Protein AF-A0A0C9X1C2-F1 (afdb_monomer_lite)

Organism: NCBI:txid1095629

Foldseek 3Di:
DDDLVNLLCCLCPVVVAAQDWDPPADPPAHGSSVLSVVLLVLLVVFFPDSVQLNVQLSVLVVLLVVLVVVVVVVDDPPDPPPDHSLLSSLLLSLLSSCLGGPCNVQSVDLVNCCVRSVDDSVSNVVSNVVSCVSSVNPSNDVLVVCVVVVDPVSVVVVVVVVVVVVVVVPVPDDDDDDDDDDDDDDDDDDDDDDDDDDDDDDDDDD

Secondary structure (DSSP, 8-state):
---HHHHHHHHHHTS---SSPPTTS-TTPPPHHHHHHHHHHHHGGGBS-HHHHHHHHHHHHHHHHHHHHHHHTTS--TT-----HHHHHHHHHHHHHHHTBS-HHHHT-HHHHHHHH---HHHHHHHHHHHHHHTTT---HHHHHHHHTT-HHHHHHHHHHHHHHHHTTSSS----------------------------------

Sequence (206 aa):
MYHLPDVTHYLINQLNHSELPDSHAPPTQERLSSYTPEIVNRTTAHLFDVAGVVAAAHILLLRHQDALSRVSQAAAPSSSLGWNGHGLFLSAFIFAAVEQTHNPHVLNNLEFWCSFSEFTAEEVVEMKNQLYAELHGKVWMFAEIMESENKPPARKMLAVWRQNSEAEEDEGVEEAGEMSRGRDTLRPSRPKVAHFFSGLFRLRVR

Structure (mmCIF, N/CA/C/O backbone):
data_AF-A0A0C9X1C2-F1
#
_entry.id   AF-A0A0C9X1C2-F1
#
loop_
_atom_site.group_PDB
_atom_site.id
_atom_site.type_symbol
_atom_site.label_atom_id
_atom_site.label_alt_id
_atom_site.label_comp_id
_atom_site.label_asym_id
_atom_site.label_entity_id
_atom_site.label_seq_id
_atom_site.pdbx_PDB_ins_code
_atom_site.Cartn_x
_atom_site.Cartn_y
_atom_site.Cartn_z
_atom_site.occupancy
_atom_site.B_iso_or_equiv
_atom_site.auth_seq_id
_atom_site.auth_comp_id
_atom_site.auth_asym_id
_atom_site.auth_atom_id
_atom_site.pdbx_PDB_model_num
ATOM 1 N N . MET A 1 1 ? 15.409 -5.159 -7.947 1.00 45.56 1 MET A N 1
ATOM 2 C CA . MET A 1 1 ? 14.449 -6.155 -7.436 1.00 45.56 1 MET A CA 1
ATOM 3 C C . MET A 1 1 ? 14.184 -5.731 -6.006 1.00 45.56 1 MET A C 1
ATOM 5 O O . MET A 1 1 ? 15.136 -5.711 -5.245 1.00 45.56 1 MET A O 1
ATOM 9 N N . TYR A 1 2 ? 12.996 -5.204 -5.711 1.00 53.00 2 TYR A N 1
ATOM 10 C CA . TYR A 1 2 ? 12.674 -4.669 -4.384 1.00 53.00 2 TYR A CA 1
ATOM 11 C C . TYR A 1 2 ? 12.081 -5.797 -3.543 1.00 53.00 2 TYR A C 1
ATOM 13 O O . TYR A 1 2 ? 11.135 -6.449 -3.988 1.00 53.00 2 TYR A O 1
ATOM 21 N N . HIS A 1 3 ? 12.662 -6.068 -2.377 1.00 72.69 3 HIS A N 1
ATOM 22 C CA . HIS A 1 3 ? 12.213 -7.129 -1.480 1.00 72.69 3 HIS A CA 1
ATOM 23 C C . HIS A 1 3 ? 11.430 -6.546 -0.295 1.00 72.69 3 HIS A C 1
ATOM 25 O O . HIS A 1 3 ? 11.662 -5.413 0.113 1.00 72.69 3 HIS A O 1
ATOM 31 N N . LEU A 1 4 ? 10.512 -7.322 0.295 1.00 74.00 4 LEU A N 1
ATOM 32 C CA . LEU A 1 4 ? 9.753 -6.907 1.489 1.00 74.00 4 LEU A CA 1
ATOM 33 C C . LEU A 1 4 ? 10.634 -6.386 2.643 1.00 74.00 4 LEU A C 1
ATOM 35 O O . LEU A 1 4 ? 10.278 -5.360 3.222 1.00 74.00 4 LEU A O 1
ATOM 39 N N . PRO A 1 5 ? 11.796 -7.003 2.951 1.00 78.88 5 PRO A N 1
ATOM 40 C CA . PRO A 1 5 ? 12.727 -6.453 3.931 1.00 78.88 5 PRO A CA 1
ATOM 41 C C . PRO A 1 5 ? 13.218 -5.045 3.585 1.00 78.88 5 PRO A C 1
ATOM 43 O O . PRO A 1 5 ? 13.427 -4.255 4.499 1.00 78.88 5 PRO A O 1
ATOM 46 N N . ASP A 1 6 ? 13.355 -4.707 2.298 1.00 80.06 6 ASP A N 1
ATOM 47 C CA . ASP A 1 6 ? 13.781 -3.373 1.863 1.00 80.06 6 ASP A CA 1
ATOM 48 C C . ASP A 1 6 ? 12.702 -2.333 2.170 1.00 80.06 6 ASP A C 1
ATOM 50 O O . ASP A 1 6 ? 13.030 -1.234 2.605 1.00 80.06 6 ASP A O 1
ATOM 54 N N . VAL A 1 7 ? 11.421 -2.687 2.007 1.00 84.56 7 VAL A N 1
ATOM 55 C CA . VAL A 1 7 ? 10.285 -1.798 2.302 1.00 84.56 7 VAL A CA 1
ATOM 56 C C . VAL A 1 7 ? 10.183 -1.519 3.796 1.00 84.56 7 VAL A C 1
ATOM 58 O O . VAL A 1 7 ? 10.140 -0.359 4.202 1.00 84.56 7 VAL A O 1
ATOM 61 N N . THR A 1 8 ? 10.202 -2.563 4.627 1.00 85.25 8 THR A N 1
ATOM 62 C CA . THR A 1 8 ? 10.161 -2.396 6.085 1.00 85.25 8 THR A CA 1
ATOM 63 C C . THR A 1 8 ? 11.391 -1.630 6.579 1.00 85.25 8 THR A C 1
ATOM 65 O O . THR A 1 8 ? 11.264 -0.680 7.347 1.00 85.25 8 THR A O 1
ATOM 68 N N . HIS A 1 9 ? 12.587 -1.980 6.096 1.00 85.88 9 HIS A N 1
ATOM 69 C CA . HIS A 1 9 ? 13.814 -1.266 6.446 1.00 85.88 9 HIS A CA 1
ATOM 70 C C . HIS A 1 9 ? 13.762 0.203 6.012 1.00 85.88 9 HIS A C 1
ATOM 72 O O . HIS A 1 9 ? 14.232 1.074 6.739 1.00 85.88 9 HIS A O 1
ATOM 78 N N . TYR A 1 10 ? 13.204 0.496 4.838 1.00 84.38 10 TYR A N 1
ATOM 79 C CA . TYR A 1 10 ? 13.034 1.858 4.349 1.00 84.38 10 TYR A CA 1
ATOM 80 C C . TYR A 1 10 ? 12.085 2.668 5.244 1.00 84.38 10 TYR A C 1
ATOM 82 O O . TYR A 1 10 ? 12.443 3.767 5.667 1.00 84.38 10 TYR A O 1
ATOM 90 N N . LEU A 1 11 ? 10.930 2.111 5.618 1.00 83.12 11 LEU A N 1
ATOM 91 C CA . LEU A 1 11 ? 9.981 2.771 6.521 1.00 83.12 11 LEU A CA 1
ATOM 92 C C . LEU A 1 11 ? 10.619 3.108 7.877 1.00 83.12 11 LEU A C 1
ATOM 94 O O . LEU A 1 11 ? 10.518 4.246 8.332 1.00 83.12 11 LEU A O 1
ATOM 98 N N . ILE A 1 12 ? 11.328 2.154 8.488 1.00 83.44 12 ILE A N 1
ATOM 99 C CA . ILE A 1 12 ? 11.958 2.354 9.803 1.00 83.44 12 ILE A CA 1
ATOM 100 C C . ILE A 1 12 ? 13.139 3.321 9.705 1.00 83.44 12 ILE A C 1
ATOM 102 O O . ILE A 1 12 ? 13.228 4.282 10.459 1.00 83.44 12 ILE A O 1
ATOM 106 N N . ASN A 1 13 ? 14.074 3.070 8.787 1.00 82.25 13 ASN A N 1
ATOM 107 C CA . ASN A 1 13 ? 15.385 3.718 8.832 1.00 82.25 13 ASN A CA 1
ATOM 108 C C . ASN A 1 13 ? 15.484 4.978 7.970 1.00 82.25 13 ASN A C 1
ATOM 110 O O . ASN A 1 13 ? 16.323 5.828 8.255 1.00 82.25 13 ASN A O 1
ATOM 114 N N . GLN A 1 14 ? 14.686 5.097 6.904 1.00 82.50 14 GLN A N 1
ATOM 115 C CA . GLN A 1 14 ? 14.735 6.253 5.995 1.00 82.50 14 GLN A CA 1
ATOM 116 C C . GLN A 1 14 ? 13.600 7.237 6.255 1.00 82.50 14 GLN A C 1
ATOM 118 O O . GLN A 1 14 ? 13.827 8.446 6.239 1.00 82.50 14 GLN A O 1
ATOM 123 N N . LEU A 1 15 ? 12.396 6.729 6.519 1.00 80.81 15 LEU A N 1
ATOM 124 C CA . LEU A 1 15 ? 11.240 7.558 6.864 1.00 80.81 15 LEU A CA 1
ATOM 125 C C . LEU A 1 15 ? 11.063 7.754 8.374 1.00 80.81 15 LEU A C 1
ATOM 127 O O . LEU A 1 15 ? 10.213 8.536 8.787 1.00 80.81 15 LEU A O 1
ATOM 131 N N . ASN A 1 16 ? 11.911 7.117 9.189 1.00 80.81 16 ASN A N 1
ATOM 132 C CA . ASN A 1 16 ? 11.923 7.250 10.645 1.00 80.81 16 ASN A CA 1
ATOM 133 C C . ASN A 1 16 ? 10.572 6.894 11.297 1.00 80.81 16 ASN A C 1
ATOM 135 O O . ASN A 1 16 ? 10.187 7.495 12.301 1.00 80.81 16 ASN A O 1
ATOM 139 N N . HIS A 1 17 ? 9.849 5.925 10.725 1.00 83.38 17 HIS A N 1
ATOM 140 C CA . HIS A 1 17 ? 8.658 5.360 11.354 1.00 83.38 17 HIS A CA 1
ATOM 141 C C . HIS A 1 17 ? 9.030 4.381 12.469 1.00 83.38 17 HIS A C 1
ATOM 143 O O . HIS A 1 17 ? 10.086 3.744 12.455 1.00 83.38 17 HIS A O 1
ATOM 149 N N . SER A 1 18 ? 8.125 4.233 13.434 1.00 76.06 18 SER A N 1
ATOM 150 C CA . SER A 1 18 ? 8.280 3.265 14.514 1.00 76.06 18 SER A CA 1
ATOM 151 C C . SER A 1 18 ? 8.108 1.827 14.005 1.00 76.06 18 SER A C 1
ATOM 153 O O . SER A 1 18 ? 7.204 1.521 13.231 1.00 76.06 18 SER A O 1
ATOM 155 N N . GLU A 1 19 ? 8.971 0.924 14.480 1.00 80.56 19 GLU A N 1
ATOM 156 C CA . GLU A 1 19 ? 8.808 -0.530 14.303 1.00 80.56 19 GLU A CA 1
ATOM 157 C C . GLU A 1 19 ? 7.602 -1.066 15.093 1.00 80.56 19 GLU A C 1
ATOM 159 O O . GLU A 1 19 ? 7.007 -2.087 14.743 1.00 80.56 19 GLU A O 1
ATOM 164 N N . LEU A 1 20 ? 7.253 -0.385 16.185 1.00 74.88 20 LEU A N 1
ATOM 165 C CA . LEU A 1 20 ? 6.071 -0.665 16.990 1.00 74.88 20 LEU A CA 1
ATOM 166 C C . LEU A 1 20 ? 4.902 0.212 16.522 1.00 74.88 20 LEU A C 1
ATOM 168 O O . LEU A 1 20 ? 5.148 1.318 16.039 1.00 74.88 20 LEU A O 1
ATOM 172 N N . PRO A 1 21 ? 3.650 -0.224 16.710 1.00 66.88 21 PRO A N 1
ATOM 173 C CA . PRO A 1 21 ? 2.495 0.626 16.447 1.00 66.88 21 PRO A CA 1
ATOM 174 C C . PRO A 1 21 ? 2.572 1.925 17.255 1.00 66.88 21 PRO A C 1
ATOM 176 O O . PRO A 1 21 ? 2.981 1.914 18.421 1.00 66.88 21 PRO A O 1
ATOM 179 N N . ASP A 1 22 ? 2.187 3.040 16.637 1.00 65.19 22 ASP A N 1
ATOM 180 C CA . ASP A 1 22 ? 2.114 4.331 17.323 1.00 65.19 22 ASP A CA 1
ATOM 181 C C . ASP A 1 22 ? 1.011 4.344 18.390 1.00 65.19 22 ASP A C 1
ATOM 183 O O . ASP A 1 22 ? 0.100 3.524 18.393 1.00 65.19 22 ASP A O 1
ATOM 187 N N . SER A 1 23 ? 1.026 5.340 19.278 1.00 53.59 23 SER A N 1
ATOM 188 C CA . SER A 1 23 ? -0.023 5.534 20.295 1.00 53.59 23 SER A CA 1
ATOM 189 C C . SER A 1 23 ? -1.433 5.760 19.727 1.00 53.59 23 SER A C 1
ATOM 191 O O . SER A 1 23 ? -2.402 5.719 20.481 1.00 53.59 23 SER A O 1
ATOM 193 N N . HIS A 1 24 ? -1.538 6.026 18.422 1.00 51.62 24 HIS A N 1
ATOM 194 C CA . HIS A 1 24 ? -2.791 6.168 17.676 1.00 51.62 24 HIS A CA 1
ATOM 195 C C . HIS A 1 24 ? -3.201 4.894 16.925 1.00 51.62 24 HIS A C 1
ATOM 197 O O . HIS A 1 24 ? -4.283 4.859 16.355 1.00 51.62 24 HIS A O 1
ATOM 203 N N . ALA A 1 25 ? -2.355 3.864 16.914 1.00 55.84 25 ALA A N 1
ATOM 204 C CA . ALA A 1 25 ? -2.680 2.573 16.337 1.00 55.84 25 ALA A CA 1
ATOM 205 C C . ALA A 1 25 ? -3.436 1.684 17.343 1.00 55.84 25 ALA A C 1
ATOM 207 O O . ALA A 1 25 ? -3.282 1.847 18.562 1.00 55.84 25 ALA A O 1
ATOM 208 N N . PRO A 1 26 ? -4.222 0.705 16.862 1.00 59.09 26 PRO A N 1
ATOM 209 C CA . PRO A 1 26 ? -4.802 -0.319 17.715 1.00 59.09 26 PRO A CA 1
ATOM 210 C C . PRO A 1 26 ? -3.709 -1.012 18.549 1.00 59.09 26 PRO A C 1
ATOM 212 O O . PRO A 1 26 ? -2.662 -1.378 18.014 1.00 59.09 26 PRO A O 1
ATOM 215 N N . PRO A 1 27 ? -3.932 -1.264 19.851 1.00 58.03 27 PRO A N 1
ATOM 216 C CA . PRO A 1 27 ? -2.939 -1.905 20.721 1.00 58.03 27 PRO A CA 1
ATOM 217 C C . PRO A 1 27 ? -2.630 -3.360 20.327 1.00 58.03 27 PRO A C 1
ATOM 219 O O . PRO A 1 27 ? -1.705 -3.962 20.870 1.00 58.03 27 PRO A O 1
ATOM 222 N N . THR A 1 28 ? -3.427 -3.934 19.427 1.00 63.50 28 THR A N 1
ATOM 223 C CA . THR A 1 28 ? -3.261 -5.272 18.856 1.00 63.50 28 THR A CA 1
ATOM 224 C C . THR A 1 28 ? -2.312 -5.304 17.666 1.00 63.50 28 THR A C 1
ATOM 226 O O . THR A 1 28 ? -1.863 -6.393 17.313 1.00 63.50 28 THR A O 1
ATOM 229 N N . GLN A 1 29 ? -1.966 -4.142 17.104 1.00 72.19 29 GLN A N 1
ATOM 230 C CA . GLN A 1 29 ? -1.284 -4.088 15.824 1.00 72.19 29 GLN A CA 1
ATOM 231 C C . GLN A 1 29 ? 0.120 -4.681 15.939 1.00 72.19 29 GLN A C 1
ATOM 233 O O . GLN A 1 29 ? 0.886 -4.413 16.870 1.00 72.19 29 GLN A O 1
ATOM 238 N N . GLU A 1 30 ? 0.454 -5.563 15.003 1.00 81.94 30 GLU A N 1
ATOM 239 C CA . GLU A 1 30 ? 1.745 -6.238 15.011 1.00 81.94 30 GLU A CA 1
ATOM 240 C C . GLU A 1 30 ? 2.900 -5.273 14.710 1.00 81.94 30 GLU A C 1
ATOM 242 O O . GLU A 1 30 ? 2.718 -4.147 14.244 1.00 81.94 30 GLU A O 1
ATOM 247 N N . ARG A 1 31 ? 4.138 -5.724 14.942 1.00 86.56 31 ARG A N 1
ATOM 248 C CA . ARG A 1 31 ? 5.327 -4.967 14.526 1.00 86.56 31 ARG A CA 1
ATOM 249 C C . ARG A 1 31 ? 5.347 -4.781 13.015 1.00 86.56 31 ARG A C 1
ATOM 251 O O . ARG A 1 31 ? 4.936 -5.684 12.288 1.00 86.56 31 ARG A O 1
ATOM 258 N N . LEU A 1 32 ? 5.903 -3.670 12.536 1.00 86.25 32 LEU A N 1
ATOM 259 C CA . LEU A 1 32 ? 5.957 -3.362 11.104 1.00 86.25 32 LEU A CA 1
ATOM 260 C C . LEU A 1 32 ? 6.674 -4.465 10.298 1.00 86.25 32 LEU A C 1
ATOM 262 O O . LEU A 1 32 ? 6.268 -4.791 9.180 1.00 86.25 32 LEU A O 1
ATOM 266 N N . SER A 1 33 ? 7.695 -5.104 10.882 1.00 86.44 33 SER A N 1
ATOM 267 C CA . SER A 1 33 ? 8.380 -6.261 10.287 1.00 86.44 33 SER A CA 1
ATOM 268 C C . SER A 1 33 ? 7.520 -7.517 10.111 1.00 86.44 33 SER A C 1
ATOM 270 O O . SER A 1 33 ? 7.784 -8.282 9.182 1.00 86.44 33 SER A O 1
ATOM 272 N N . SER A 1 34 ? 6.494 -7.718 10.941 1.00 89.25 34 SER A N 1
ATOM 273 C CA . SER A 1 34 ? 5.522 -8.816 10.809 1.00 89.25 34 SER A CA 1
ATOM 274 C C . SER A 1 34 ? 4.313 -8.418 9.962 1.00 89.25 34 SER A C 1
ATOM 276 O O . SER A 1 34 ? 3.848 -9.200 9.133 1.00 89.25 34 SER A O 1
ATOM 278 N N . TYR A 1 35 ? 3.865 -7.172 10.111 1.00 90.81 35 TYR A N 1
ATOM 279 C CA . TYR A 1 35 ? 2.698 -6.618 9.436 1.00 90.81 35 TYR A CA 1
ATOM 280 C C . TYR A 1 35 ? 2.859 -6.599 7.912 1.00 90.81 35 TYR A C 1
ATOM 282 O O . TYR A 1 35 ? 2.014 -7.127 7.191 1.00 90.81 35 TYR A O 1
ATOM 290 N N . THR A 1 36 ? 3.964 -6.045 7.399 1.00 91.62 36 THR A N 1
ATOM 291 C CA . THR A 1 36 ? 4.183 -5.900 5.948 1.00 91.62 36 THR A CA 1
ATOM 292 C C . THR A 1 36 ? 4.106 -7.251 5.211 1.00 91.62 36 THR A C 1
ATOM 294 O O . THR A 1 36 ? 3.352 -7.347 4.237 1.00 91.62 36 THR A O 1
ATOM 297 N N . PRO A 1 37 ? 4.805 -8.322 5.649 1.00 91.81 37 PRO A N 1
ATOM 298 C CA . PRO A 1 37 ? 4.632 -9.652 5.068 1.00 91.81 37 PRO A CA 1
ATOM 299 C C . PRO A 1 37 ? 3.204 -10.200 5.144 1.00 91.81 37 PRO A C 1
ATOM 301 O O . PRO A 1 37 ? 2.761 -10.816 4.175 1.00 91.81 37 PRO A O 1
ATOM 304 N N . GLU A 1 38 ? 2.481 -9.985 6.247 1.00 93.06 38 GLU A N 1
ATOM 305 C CA . GLU A 1 38 ? 1.118 -10.504 6.412 1.00 93.06 38 GLU A CA 1
ATOM 306 C C . GLU A 1 38 ? 0.143 -9.855 5.419 1.00 93.06 38 GLU A C 1
ATOM 308 O O . GLU A 1 38 ? -0.584 -10.568 4.723 1.00 93.06 38 GLU A O 1
ATOM 313 N N . ILE A 1 39 ? 0.193 -8.528 5.247 1.00 94.88 39 ILE A N 1
ATOM 314 C CA . ILE A 1 39 ? -0.615 -7.814 4.240 1.00 94.88 39 ILE A CA 1
ATOM 315 C C . ILE A 1 39 ? -0.365 -8.374 2.831 1.00 94.88 39 ILE A C 1
ATOM 317 O O . ILE A 1 39 ? -1.299 -8.628 2.061 1.00 94.88 39 ILE A O 1
ATOM 321 N N . VAL A 1 40 ? 0.901 -8.609 2.483 1.00 94.56 40 VAL A N 1
ATOM 322 C CA . VAL A 1 40 ? 1.269 -9.142 1.163 1.00 94.56 40 VAL A CA 1
ATOM 323 C C . VAL A 1 40 ? 0.810 -10.590 1.001 1.00 94.56 40 VAL A C 1
ATOM 325 O O . VAL A 1 40 ? 0.293 -10.972 -0.050 1.00 94.56 40 VAL A O 1
ATOM 328 N N . ASN A 1 41 ? 0.935 -11.404 2.044 1.00 94.81 41 ASN A N 1
ATOM 329 C CA . ASN A 1 41 ? 0.499 -12.795 2.024 1.00 94.81 41 ASN A CA 1
ATOM 330 C C . ASN A 1 41 ? -1.025 -12.910 1.836 1.00 94.81 41 ASN A C 1
ATOM 332 O O . ASN A 1 41 ? -1.488 -13.672 0.986 1.00 94.81 41 ASN A O 1
ATOM 336 N N . ARG A 1 42 ? -1.809 -12.088 2.547 1.00 95.06 42 ARG A N 1
ATOM 337 C CA . ARG A 1 42 ? -3.282 -12.043 2.444 1.00 95.06 42 ARG A CA 1
ATOM 338 C C . ARG A 1 42 ? -3.787 -11.643 1.062 1.00 95.06 42 ARG A C 1
ATOM 340 O O . ARG A 1 42 ? -4.872 -12.052 0.661 1.00 95.06 42 ARG A O 1
ATOM 347 N N . THR A 1 43 ? -3.001 -10.867 0.325 1.00 95.12 43 THR A N 1
ATOM 348 C CA . THR A 1 43 ? -3.387 -10.319 -0.982 1.00 95.12 43 THR A CA 1
ATOM 349 C C . THR A 1 43 ? -2.831 -11.112 -2.160 1.00 95.12 43 THR A C 1
ATOM 351 O O . THR A 1 43 ? -3.371 -11.019 -3.259 1.00 95.12 43 THR A O 1
ATOM 354 N N . THR A 1 44 ? -1.804 -11.943 -1.944 1.00 94.19 44 THR A N 1
ATOM 355 C CA . THR A 1 44 ? -1.065 -12.670 -2.994 1.00 94.19 44 THR A CA 1
ATOM 356 C C . THR A 1 44 ? -1.974 -13.434 -3.959 1.00 94.19 44 THR A C 1
ATOM 358 O O . THR A 1 44 ? -1.757 -13.397 -5.169 1.00 94.19 44 THR A O 1
ATOM 361 N N . ALA A 1 45 ? -3.028 -14.078 -3.453 1.00 94.69 45 ALA A N 1
ATOM 362 C CA . ALA A 1 45 ? -3.961 -14.856 -4.268 1.00 94.69 45 ALA A CA 1
ATOM 363 C C . ALA A 1 45 ? -4.801 -14.015 -5.249 1.00 94.69 45 ALA A C 1
ATOM 365 O O . ALA A 1 45 ? -5.515 -14.586 -6.067 1.00 94.69 45 ALA A O 1
ATOM 366 N N . HIS A 1 46 ? -4.743 -12.685 -5.167 1.00 94.56 46 HIS A N 1
ATOM 367 C CA . HIS A 1 46 ? -5.538 -11.759 -5.975 1.00 94.56 46 HIS A CA 1
ATOM 368 C C . HIS A 1 46 ? -4.694 -10.945 -6.966 1.00 94.56 46 HIS A C 1
ATOM 370 O O . HIS A 1 46 ? -5.248 -10.233 -7.799 1.00 94.56 46 HIS A O 1
ATOM 376 N N . LEU A 1 47 ? -3.366 -11.071 -6.928 1.00 92.50 47 LEU A N 1
ATOM 377 C CA . LEU A 1 47 ? -2.444 -10.243 -7.709 1.00 92.50 47 LEU A CA 1
ATOM 378 C C . LEU A 1 47 ? -1.930 -10.965 -8.959 1.00 92.50 47 LEU A C 1
ATOM 380 O O . LEU A 1 47 ? -1.810 -12.188 -8.980 1.00 92.50 47 LEU A O 1
ATOM 384 N N . PHE A 1 48 ? -1.631 -10.211 -10.017 1.00 89.94 48 PHE A N 1
ATOM 385 C CA . PHE A 1 48 ? -0.921 -10.725 -11.195 1.00 89.94 48 PHE A CA 1
ATOM 386 C C . PHE A 1 48 ? 0.572 -10.925 -10.918 1.00 89.94 48 PHE A C 1
ATOM 388 O O . PHE A 1 48 ? 1.149 -11.927 -11.335 1.00 89.94 48 PHE A O 1
ATOM 395 N N . ASP A 1 49 ? 1.189 -9.969 -10.220 1.00 89.06 49 ASP A N 1
ATOM 396 C CA . ASP A 1 49 ? 2.611 -9.975 -9.882 1.00 89.06 49 ASP A CA 1
ATOM 397 C C . ASP A 1 49 ? 2.838 -9.344 -8.503 1.00 89.06 49 ASP A C 1
ATOM 399 O O . ASP A 1 49 ? 2.835 -8.123 -8.341 1.00 89.06 49 ASP A O 1
ATOM 403 N N . VAL A 1 50 ? 3.065 -10.192 -7.499 1.00 90.88 50 VAL A N 1
ATOM 404 C CA . VAL A 1 50 ? 3.325 -9.755 -6.120 1.00 90.88 50 VAL A CA 1
ATOM 405 C C . VAL A 1 50 ? 4.595 -8.908 -6.030 1.00 90.88 50 VAL A C 1
ATOM 407 O O . VAL A 1 50 ? 4.615 -7.896 -5.331 1.00 90.88 50 VAL A O 1
ATOM 410 N N . ALA A 1 51 ? 5.659 -9.291 -6.742 1.00 88.00 51 ALA A N 1
ATOM 411 C CA . ALA A 1 51 ? 6.928 -8.572 -6.683 1.00 88.00 51 ALA A CA 1
ATOM 412 C C . ALA A 1 51 ? 6.805 -7.188 -7.334 1.00 88.00 51 ALA A C 1
ATOM 414 O O . ALA A 1 51 ? 7.324 -6.206 -6.799 1.00 88.00 51 ALA A O 1
ATOM 415 N N . GLY A 1 52 ? 6.074 -7.102 -8.449 1.00 88.75 52 GLY A N 1
ATOM 416 C CA . GLY A 1 52 ? 5.712 -5.844 -9.095 1.00 88.75 52 GLY A CA 1
ATOM 417 C C . GLY A 1 52 ? 4.909 -4.925 -8.175 1.00 88.75 52 GLY A C 1
ATOM 418 O O . GLY A 1 52 ? 5.233 -3.745 -8.062 1.00 88.75 52 GLY A O 1
ATOM 419 N N . VAL A 1 53 ? 3.912 -5.457 -7.464 1.00 91.81 53 VAL A N 1
ATOM 420 C CA . VAL A 1 53 ? 3.097 -4.684 -6.509 1.00 91.81 53 VAL A CA 1
ATOM 421 C C . VAL A 1 53 ? 3.937 -4.142 -5.356 1.00 91.81 53 VAL A C 1
ATOM 423 O O . VAL A 1 53 ? 3.864 -2.952 -5.057 1.00 91.81 53 VAL A O 1
ATOM 426 N N . VAL A 1 54 ? 4.788 -4.973 -4.747 1.00 92.19 54 VAL A N 1
ATOM 427 C CA . VAL A 1 54 ? 5.698 -4.535 -3.672 1.00 92.19 54 VAL A CA 1
ATOM 428 C C . VAL A 1 54 ? 6.656 -3.449 -4.173 1.00 92.19 54 VAL A C 1
ATOM 430 O O . VAL A 1 54 ? 6.883 -2.454 -3.485 1.00 92.19 54 VAL A O 1
ATOM 433 N N . ALA A 1 55 ? 7.185 -3.598 -5.389 1.00 89.75 55 ALA A N 1
ATOM 434 C CA . ALA A 1 55 ? 8.032 -2.588 -6.015 1.00 89.75 55 ALA A CA 1
ATOM 435 C C . ALA A 1 55 ? 7.287 -1.266 -6.256 1.00 89.75 55 ALA A C 1
ATOM 437 O O . ALA A 1 55 ? 7.827 -0.201 -5.962 1.00 89.75 55 ALA A O 1
ATOM 438 N N . ALA A 1 56 ? 6.054 -1.318 -6.764 1.00 90.94 56 ALA A N 1
ATOM 439 C CA . ALA A 1 56 ? 5.235 -0.133 -6.995 1.00 90.94 56 ALA A CA 1
ATOM 440 C C . ALA A 1 56 ? 4.883 0.579 -5.682 1.00 90.94 56 ALA A C 1
ATOM 442 O O . ALA A 1 56 ? 5.052 1.794 -5.595 1.00 90.94 56 ALA A O 1
ATOM 443 N N . ALA A 1 57 ? 4.504 -0.169 -4.642 1.00 94.12 57 ALA A N 1
ATOM 444 C CA . ALA A 1 57 ? 4.275 0.378 -3.308 1.00 94.12 57 ALA A CA 1
ATOM 445 C C . ALA A 1 57 ? 5.527 1.099 -2.784 1.00 94.12 57 ALA A C 1
ATOM 447 O O . ALA A 1 57 ? 5.446 2.243 -2.349 1.00 94.12 57 ALA A O 1
ATOM 448 N N . HIS A 1 58 ? 6.708 0.488 -2.913 1.00 91.44 58 HIS A N 1
ATOM 449 C CA . HIS A 1 58 ? 7.965 1.127 -2.522 1.00 91.44 58 HIS A CA 1
ATOM 450 C C . HIS A 1 58 ? 8.248 2.425 -3.297 1.00 91.44 58 HIS A C 1
ATOM 452 O O . HIS A 1 58 ? 8.698 3.406 -2.709 1.00 91.44 58 HIS A O 1
ATOM 458 N N . ILE A 1 59 ? 7.948 2.475 -4.599 1.00 90.94 59 ILE A N 1
ATOM 459 C CA . ILE A 1 59 ? 8.096 3.706 -5.390 1.00 90.94 59 ILE A CA 1
ATOM 460 C C . ILE A 1 59 ? 7.141 4.801 -4.898 1.00 90.94 59 ILE A C 1
ATOM 462 O O . ILE A 1 59 ? 7.539 5.964 -4.842 1.00 90.94 59 ILE A O 1
ATOM 466 N N . LEU A 1 60 ? 5.910 4.459 -4.511 1.00 92.75 60 LEU A N 1
ATOM 467 C CA . LEU A 1 60 ? 4.979 5.426 -3.921 1.00 92.75 60 LEU A CA 1
ATOM 468 C C . LEU A 1 60 ? 5.511 5.991 -2.596 1.00 92.75 60 LEU A C 1
ATOM 470 O O . LEU A 1 60 ? 5.422 7.199 -2.380 1.00 92.75 60 LEU A O 1
ATOM 474 N N . LEU A 1 61 ? 6.146 5.161 -1.762 1.00 92.25 61 LEU A N 1
ATOM 475 C CA . LEU A 1 61 ? 6.811 5.621 -0.536 1.00 92.25 61 LEU A CA 1
ATOM 476 C C . LEU A 1 61 ? 7.968 6.591 -0.834 1.00 92.25 61 LEU A C 1
ATOM 478 O O . LEU A 1 61 ? 8.078 7.635 -0.193 1.00 92.25 61 LEU A O 1
ATOM 482 N N . LEU A 1 62 ? 8.784 6.300 -1.854 1.00 89.88 62 LEU A N 1
ATOM 483 C CA . LEU A 1 62 ? 9.845 7.207 -2.313 1.00 89.88 62 LEU A CA 1
ATOM 484 C C . LEU A 1 62 ? 9.271 8.545 -2.812 1.00 89.88 62 LEU A C 1
ATOM 486 O O . LEU A 1 62 ? 9.772 9.609 -2.453 1.00 89.88 62 LEU A O 1
ATOM 490 N N . ARG A 1 63 ? 8.175 8.515 -3.586 1.00 90.44 63 ARG A N 1
ATOM 491 C CA . ARG A 1 63 ? 7.484 9.735 -4.048 1.00 90.44 63 ARG A CA 1
ATOM 492 C C . ARG A 1 63 ? 6.958 10.572 -2.882 1.00 90.44 63 ARG A C 1
ATOM 494 O O . ARG A 1 63 ? 7.009 11.800 -2.955 1.00 90.44 63 ARG A O 1
ATOM 501 N N . HIS A 1 64 ? 6.468 9.924 -1.826 1.00 89.38 64 HIS A N 1
ATOM 502 C CA . HIS A 1 64 ? 6.009 10.598 -0.614 1.00 89.38 64 HIS A CA 1
ATOM 503 C C . HIS A 1 64 ? 7.179 11.292 0.105 1.00 89.38 64 HIS A C 1
ATOM 505 O O . HIS A 1 64 ? 7.085 12.479 0.421 1.00 89.38 64 HIS A O 1
ATOM 511 N N . GLN A 1 65 ? 8.332 10.625 0.244 1.00 86.62 65 GLN A N 1
ATOM 512 C CA . GLN A 1 65 ? 9.550 11.250 0.782 1.00 86.62 65 GLN A CA 1
ATOM 513 C C . GLN A 1 65 ? 9.982 12.484 -0.028 1.00 86.62 65 GLN A C 1
ATOM 515 O O . GLN A 1 65 ? 10.309 13.538 0.529 1.00 86.62 65 GLN A O 1
ATOM 520 N N . ASP A 1 66 ? 9.947 12.379 -1.357 1.00 85.94 66 ASP A N 1
ATOM 521 C CA . ASP A 1 66 ? 10.266 13.481 -2.266 1.00 85.94 66 ASP A CA 1
ATOM 522 C C . ASP A 1 66 ? 9.255 14.636 -2.165 1.00 85.94 66 ASP A C 1
ATOM 524 O O . ASP A 1 66 ? 9.595 15.803 -2.374 1.00 85.94 66 ASP A O 1
ATOM 528 N N . ALA A 1 67 ? 7.987 14.348 -1.868 1.00 84.06 67 ALA A N 1
ATOM 529 C CA . ALA A 1 67 ? 6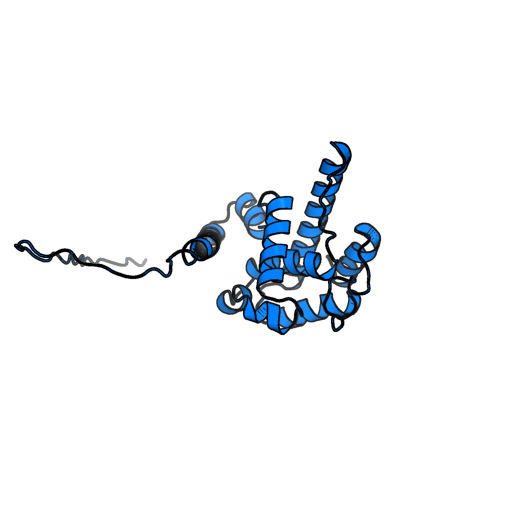.984 15.375 -1.604 1.00 84.06 67 ALA A CA 1
ATOM 530 C C . ALA A 1 67 ? 7.281 16.108 -0.284 1.00 84.06 67 ALA A C 1
ATOM 532 O O . ALA A 1 67 ? 7.370 17.338 -0.279 1.00 84.06 67 ALA A O 1
ATOM 533 N N . LEU A 1 68 ? 7.550 15.374 0.801 1.00 78.44 68 LEU A N 1
ATOM 534 C CA . LEU A 1 68 ? 7.893 15.951 2.107 1.00 78.44 68 LEU A CA 1
ATOM 535 C C . LEU A 1 68 ? 9.164 16.815 2.065 1.00 78.44 68 LEU A C 1
ATOM 537 O O . LEU A 1 68 ? 9.205 17.909 2.641 1.00 78.44 68 LEU A O 1
ATOM 541 N N . SER A 1 69 ? 10.205 16.366 1.359 1.00 74.62 69 SER A N 1
ATOM 542 C CA . SER A 1 69 ? 11.459 17.123 1.218 1.00 74.62 69 SER A CA 1
ATOM 543 C C . SER A 1 69 ? 11.280 18.450 0.466 1.00 74.62 69 SER A C 1
ATOM 545 O O . SER A 1 69 ? 11.923 19.442 0.805 1.00 74.62 69 SER A O 1
ATOM 547 N N . ARG A 1 70 ? 10.364 18.517 -0.509 1.00 72.75 70 ARG A N 1
ATOM 548 C CA . ARG A 1 70 ? 10.031 19.765 -1.220 1.00 72.75 70 ARG A CA 1
ATOM 549 C C . ARG A 1 70 ? 9.244 20.748 -0.356 1.00 72.75 70 ARG A C 1
ATOM 551 O O . ARG A 1 70 ? 9.496 21.947 -0.430 1.00 72.75 70 ARG A O 1
ATOM 558 N N . VAL A 1 71 ? 8.323 20.255 0.472 1.00 66.94 71 VAL A N 1
ATOM 559 C CA . VAL A 1 71 ? 7.510 21.100 1.365 1.00 66.94 71 VAL A CA 1
ATOM 560 C C . VAL A 1 71 ? 8.355 21.659 2.514 1.00 66.94 71 VAL A C 1
ATOM 562 O O . VAL A 1 71 ? 8.317 22.859 2.780 1.00 66.94 71 VAL A O 1
ATOM 565 N N . SER A 1 72 ? 9.188 20.825 3.141 1.00 57.47 72 SER A N 1
ATOM 566 C CA . SER A 1 72 ? 10.094 21.235 4.230 1.00 57.47 72 SER A CA 1
ATOM 567 C C . SER A 1 72 ? 11.112 22.314 3.832 1.00 57.47 72 SER A C 1
ATOM 569 O O . SER A 1 72 ? 11.523 23.099 4.685 1.00 57.47 72 SER A O 1
ATOM 571 N N . GLN A 1 73 ? 11.480 22.414 2.549 1.00 54.88 73 GLN A N 1
ATOM 572 C CA . GLN A 1 73 ? 12.341 23.487 2.034 1.00 54.88 73 GLN A CA 1
ATOM 573 C C . GLN A 1 73 ? 11.607 24.823 1.810 1.00 54.88 73 GLN A C 1
ATOM 575 O O . GLN A 1 73 ? 12.266 25.857 1.708 1.00 54.88 73 GLN A O 1
ATOM 580 N N . ALA A 1 74 ? 10.270 24.828 1.732 1.00 54.34 74 ALA A N 1
ATOM 581 C CA . ALA A 1 74 ? 9.479 26.006 1.361 1.00 54.34 74 ALA A CA 1
ATOM 582 C C . ALA A 1 74 ? 8.881 26.769 2.562 1.00 54.34 74 ALA A C 1
ATOM 584 O O . ALA A 1 74 ? 8.796 27.992 2.513 1.00 54.34 74 ALA A O 1
ATOM 585 N N . ALA A 1 75 ? 8.483 26.078 3.631 1.00 43.38 75 ALA A N 1
ATOM 586 C CA . ALA A 1 75 ? 8.104 26.591 4.956 1.00 43.38 75 ALA A CA 1
ATOM 587 C C . ALA A 1 75 ? 7.634 25.385 5.785 1.00 43.38 75 ALA A C 1
ATOM 589 O O . ALA A 1 75 ? 7.066 24.454 5.220 1.00 43.38 75 ALA A O 1
ATOM 590 N N . ALA A 1 76 ? 7.851 25.387 7.105 1.00 41.97 76 ALA A N 1
ATOM 591 C CA . ALA A 1 76 ? 7.456 24.277 7.977 1.00 41.97 76 ALA A CA 1
ATOM 592 C C . ALA A 1 76 ? 5.962 23.931 7.795 1.00 41.97 76 ALA A C 1
ATOM 594 O O . ALA A 1 76 ? 5.116 24.782 8.090 1.00 41.97 76 ALA A O 1
ATOM 595 N N . PRO A 1 77 ? 5.607 22.713 7.341 1.00 41.16 77 PRO A N 1
ATOM 596 C CA . PRO A 1 77 ? 4.214 22.320 7.288 1.00 41.16 77 PRO A CA 1
ATOM 597 C C . PRO A 1 77 ? 3.749 22.017 8.713 1.00 41.16 77 PRO A C 1
ATOM 599 O O . PRO A 1 77 ? 3.993 20.949 9.271 1.00 41.16 77 PRO A O 1
ATOM 602 N N . SER A 1 78 ? 3.061 22.982 9.317 1.00 39.94 78 SER A N 1
ATOM 603 C CA . SER A 1 78 ? 2.178 22.743 10.452 1.00 39.94 78 SER A CA 1
ATOM 604 C C . SER A 1 78 ? 0.976 21.922 9.964 1.00 39.94 78 SER A C 1
ATOM 606 O O . SER A 1 78 ? -0.036 22.509 9.588 1.00 39.94 78 SER A O 1
ATOM 608 N N . SER A 1 79 ? 1.132 20.596 9.864 1.00 37.47 79 SER A N 1
ATOM 609 C CA . SER A 1 79 ? 0.080 19.547 9.816 1.00 37.47 79 SER A CA 1
ATOM 610 C C . SER A 1 79 ? 0.509 18.299 9.028 1.00 37.47 79 SER A C 1
ATOM 612 O O . SER A 1 79 ? -0.267 17.766 8.242 1.00 37.47 79 SER A O 1
ATOM 614 N N . SER A 1 80 ? 1.707 17.746 9.255 1.00 42.75 80 SER A N 1
ATOM 615 C CA . SER A 1 80 ? 1.791 16.294 9.069 1.00 42.75 80 SER A CA 1
ATOM 616 C C . SER A 1 80 ? 1.007 15.683 10.228 1.00 42.75 80 SER A C 1
ATOM 618 O O . SER A 1 80 ? 1.519 15.624 11.350 1.00 42.75 80 SER A O 1
ATOM 620 N N . LEU A 1 81 ? -0.242 15.267 9.994 1.00 51.34 81 LEU A N 1
ATOM 621 C CA . LEU A 1 81 ? -0.754 14.129 10.752 1.00 51.34 81 LEU A CA 1
ATOM 622 C C . LEU A 1 81 ? 0.344 13.071 10.642 1.00 51.34 81 LEU A C 1
ATOM 624 O O . LEU A 1 81 ? 0.746 12.723 9.531 1.00 51.34 81 LEU A O 1
ATOM 628 N N . GLY A 1 82 ? 0.955 12.722 11.774 1.00 68.31 82 GLY A N 1
ATOM 629 C CA . GLY A 1 82 ? 2.106 11.835 11.791 1.00 68.31 82 GLY A CA 1
ATOM 630 C C . GLY A 1 82 ? 1.686 10.521 11.162 1.00 68.31 82 GLY A C 1
ATOM 631 O O . GLY A 1 82 ? 0.899 9.790 11.754 1.00 68.31 82 GLY A O 1
ATOM 632 N N . TRP A 1 83 ? 2.159 10.260 9.947 1.00 78.44 83 TRP A N 1
ATOM 633 C CA . TRP A 1 83 ? 1.981 8.966 9.320 1.00 78.44 83 TRP A CA 1
ATOM 634 C C . TRP A 1 83 ? 2.519 7.905 10.277 1.00 78.44 83 TRP A C 1
ATOM 636 O O . TRP A 1 83 ? 3.705 7.927 10.621 1.00 78.44 83 TRP A O 1
ATOM 646 N N . ASN A 1 84 ? 1.667 6.966 10.681 1.00 83.12 84 ASN A N 1
ATOM 647 C CA . ASN A 1 84 ? 2.173 5.717 11.228 1.00 83.12 84 ASN A CA 1
ATOM 648 C C . ASN A 1 84 ? 2.702 4.867 10.053 1.00 83.12 84 ASN A C 1
ATOM 650 O O . ASN A 1 84 ? 2.210 4.947 8.920 1.00 83.12 84 ASN A O 1
ATOM 654 N N . GLY A 1 85 ? 3.753 4.080 10.294 1.00 87.06 85 GLY A N 1
ATOM 655 C CA . GLY A 1 85 ? 4.402 3.308 9.227 1.00 87.06 85 GLY A CA 1
ATOM 656 C C . GLY A 1 85 ? 3.460 2.290 8.574 1.00 87.06 85 GLY A C 1
ATOM 657 O O . GLY A 1 85 ? 3.515 2.077 7.362 1.00 87.06 85 GLY A O 1
ATOM 658 N N . HIS A 1 86 ? 2.562 1.698 9.365 1.00 91.06 86 HIS A N 1
ATOM 659 C CA . HIS A 1 86 ? 1.578 0.700 8.936 1.00 91.06 86 HIS A CA 1
ATOM 660 C C . HIS A 1 86 ? 0.574 1.256 7.935 1.00 91.06 86 HIS A C 1
ATOM 662 O O . HIS A 1 86 ? 0.314 0.633 6.909 1.00 91.06 86 HIS A O 1
ATOM 668 N N . GLY A 1 87 ? 0.031 2.429 8.229 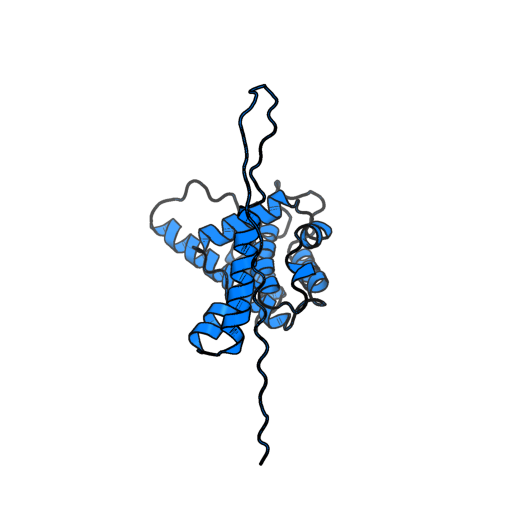1.00 90.62 87 GLY A N 1
ATOM 669 C CA . GLY A 1 87 ? -0.960 3.139 7.441 1.00 90.62 87 GLY A CA 1
ATOM 670 C C . GLY A 1 87 ? -0.375 3.698 6.157 1.00 90.62 87 GLY A C 1
ATOM 671 O O . GLY A 1 87 ? -0.984 3.563 5.092 1.00 90.62 87 GLY A O 1
ATOM 672 N N . LEU A 1 88 ? 0.848 4.236 6.226 1.00 92.12 88 LEU A N 1
ATOM 673 C CA . LEU A 1 88 ? 1.565 4.685 5.036 1.00 92.12 88 LEU A CA 1
ATOM 674 C C . LEU A 1 88 ? 1.855 3.509 4.094 1.00 92.12 88 LEU A C 1
ATOM 676 O O . LEU A 1 88 ? 1.565 3.585 2.897 1.00 92.12 88 LEU A O 1
ATOM 680 N N . PHE A 1 89 ? 2.375 2.400 4.633 1.00 94.25 89 PHE A N 1
ATOM 681 C CA . PHE A 1 89 ? 2.593 1.185 3.852 1.00 94.25 89 PHE A CA 1
ATOM 682 C C . PHE A 1 89 ? 1.289 0.647 3.265 1.00 94.25 89 PHE A C 1
ATOM 684 O O . PHE A 1 89 ? 1.229 0.399 2.063 1.00 94.25 89 PHE A O 1
ATOM 691 N N . LEU A 1 90 ? 0.247 0.493 4.087 1.00 95.12 90 LEU A N 1
ATOM 692 C CA . LEU A 1 90 ? -1.045 -0.037 3.661 1.00 95.12 90 LEU A CA 1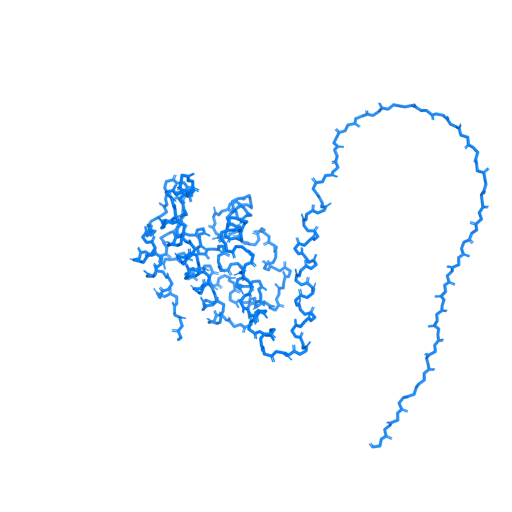
ATOM 693 C C . LEU A 1 90 ? -1.630 0.798 2.523 1.00 95.12 90 LEU A C 1
ATOM 695 O O . LEU A 1 90 ? -2.043 0.239 1.514 1.00 95.12 90 LEU A O 1
ATOM 699 N N . SER A 1 91 ? -1.607 2.124 2.641 1.00 94.62 91 SER A N 1
ATOM 700 C CA . SER A 1 91 ? -2.145 3.028 1.619 1.00 94.62 91 SER A CA 1
ATOM 701 C C . SER A 1 91 ? -1.398 2.897 0.295 1.00 94.62 91 SER A C 1
ATOM 703 O O . SER A 1 91 ? -2.018 2.711 -0.755 1.00 94.62 91 SER A O 1
ATOM 705 N N . ALA A 1 92 ? -0.061 2.925 0.335 1.00 95.44 92 ALA A N 1
ATOM 706 C CA . ALA A 1 92 ? 0.771 2.731 -0.850 1.00 95.44 92 ALA A CA 1
ATOM 707 C C . ALA A 1 92 ? 0.552 1.342 -1.474 1.00 95.44 92 ALA A C 1
ATOM 709 O O . ALA A 1 92 ? 0.465 1.202 -2.696 1.00 95.44 92 ALA A O 1
ATOM 710 N N . PHE A 1 93 ? 0.429 0.314 -0.636 1.00 96.25 93 PHE A N 1
ATOM 711 C CA . PHE A 1 93 ? 0.215 -1.054 -1.076 1.00 96.25 93 PHE A CA 1
ATOM 712 C C . PHE A 1 93 ? -1.166 -1.253 -1.703 1.00 96.25 93 PHE A C 1
ATOM 714 O O . PHE A 1 93 ? -1.249 -1.901 -2.741 1.00 96.25 93 PHE A O 1
ATOM 721 N N . ILE A 1 94 ? -2.231 -0.663 -1.146 1.00 96.00 94 ILE A N 1
ATOM 722 C CA . ILE A 1 94 ? -3.583 -0.726 -1.718 1.00 96.00 94 ILE A CA 1
ATOM 723 C C . ILE A 1 94 ? -3.579 -0.171 -3.142 1.00 96.00 94 ILE A C 1
ATOM 725 O O . ILE A 1 94 ? -4.042 -0.864 -4.045 1.00 96.00 94 ILE A O 1
ATOM 729 N N . PHE A 1 95 ? -3.020 1.023 -3.378 1.00 94.75 95 PHE A N 1
ATOM 730 C CA . PHE A 1 95 ? -2.966 1.597 -4.730 1.00 94.75 95 PHE A CA 1
ATOM 731 C C . PHE A 1 95 ? -2.246 0.676 -5.723 1.00 94.75 95 PHE A C 1
ATOM 733 O O . PHE A 1 95 ? -2.770 0.396 -6.802 1.00 94.75 95 PHE A O 1
ATOM 740 N N . ALA A 1 96 ? -1.085 0.143 -5.336 1.00 94.06 96 ALA A N 1
ATOM 741 C CA . ALA A 1 96 ? -0.325 -0.776 -6.176 1.00 94.06 96 ALA A CA 1
ATOM 742 C C . ALA A 1 96 ? -1.062 -2.107 -6.432 1.00 94.06 96 ALA A C 1
ATOM 744 O O . ALA A 1 96 ? -1.060 -2.619 -7.552 1.00 94.06 96 ALA A O 1
ATOM 745 N N . ALA A 1 97 ? -1.688 -2.673 -5.399 1.00 94.12 97 ALA A N 1
ATOM 746 C CA . ALA A 1 97 ? -2.375 -3.961 -5.442 1.00 94.12 97 ALA A CA 1
ATOM 747 C C . ALA A 1 97 ? -3.635 -3.905 -6.308 1.00 94.12 97 ALA A C 1
ATOM 749 O O . ALA A 1 97 ? -3.859 -4.781 -7.143 1.00 94.12 97 ALA A O 1
ATOM 750 N N . VAL A 1 98 ? -4.426 -2.847 -6.134 1.00 91.69 98 VAL A N 1
ATOM 751 C CA . VAL A 1 98 ? -5.612 -2.544 -6.934 1.00 91.69 98 VAL A CA 1
ATOM 752 C C . VAL A 1 98 ? -5.233 -2.477 -8.413 1.00 91.69 98 VAL A C 1
ATOM 754 O O . VAL A 1 98 ? -5.852 -3.139 -9.233 1.00 91.69 98 VAL A O 1
ATOM 757 N N . GLU A 1 99 ? -4.141 -1.810 -8.773 1.00 87.88 99 GLU A N 1
ATOM 758 C CA . GLU A 1 99 ? -3.726 -1.676 -10.173 1.00 87.88 99 GLU A CA 1
ATOM 759 C C . GLU A 1 99 ? -3.275 -2.998 -10.842 1.00 87.88 99 GLU A C 1
ATOM 761 O O . GLU A 1 99 ? -3.399 -3.158 -12.060 1.00 87.88 99 GLU A O 1
ATOM 766 N N . GLN A 1 100 ? -2.784 -3.966 -10.060 1.00 87.94 100 GLN A N 1
ATOM 767 C CA . GLN A 1 100 ? -2.244 -5.253 -10.533 1.00 87.94 100 GLN A CA 1
ATOM 768 C C . GLN A 1 100 ? -3.044 -6.462 -10.034 1.00 87.94 100 GLN A C 1
ATOM 770 O O . GLN A 1 100 ? -2.481 -7.514 -9.718 1.00 87.94 100 GLN A O 1
ATOM 775 N N . THR A 1 101 ? -4.369 -6.340 -10.001 1.00 91.00 101 THR A N 1
ATOM 776 C CA . THR A 1 101 ? -5.265 -7.414 -9.559 1.00 91.00 101 THR A CA 1
ATOM 777 C C . THR A 1 101 ? -5.983 -8.118 -10.700 1.00 91.00 101 THR A C 1
ATOM 779 O O . THR A 1 101 ? -6.480 -7.490 -11.635 1.00 91.00 101 THR A O 1
ATOM 782 N N . HIS A 1 102 ? -6.120 -9.437 -10.576 1.00 90.19 102 HIS A N 1
ATOM 783 C CA . HIS A 1 102 ? -7.042 -10.223 -11.398 1.00 90.19 102 HIS A CA 1
ATOM 784 C C . HIS A 1 102 ? -8.414 -10.401 -10.731 1.00 90.19 102 HIS A C 1
ATOM 786 O O . HIS A 1 102 ? -9.313 -10.997 -11.325 1.00 90.19 102 HIS A O 1
ATOM 792 N N . ASN A 1 103 ? -8.587 -9.889 -9.507 1.00 87.94 103 ASN A N 1
ATOM 793 C CA . ASN A 1 103 ? -9.836 -9.942 -8.757 1.00 87.94 103 ASN A CA 1
ATOM 794 C C . ASN A 1 103 ? -10.191 -8.562 -8.160 1.00 87.94 103 ASN A C 1
ATOM 796 O O . ASN A 1 103 ? -10.030 -8.335 -6.955 1.00 87.94 103 ASN A O 1
ATOM 800 N N . PRO A 1 104 ? -10.680 -7.624 -8.992 1.00 86.75 104 PRO A N 1
ATOM 801 C CA . PRO A 1 104 ? -10.971 -6.258 -8.561 1.00 86.75 104 PRO A CA 1
ATOM 802 C C . PRO A 1 104 ? -12.108 -6.188 -7.537 1.00 86.75 104 PRO A C 1
ATOM 804 O O . PRO A 1 104 ? -12.103 -5.310 -6.687 1.00 86.75 104 PRO A O 1
ATOM 807 N N . HIS A 1 105 ? -13.053 -7.133 -7.560 1.00 88.88 105 HIS A N 1
ATOM 808 C CA . HIS A 1 105 ? -14.164 -7.164 -6.604 1.00 88.88 105 HIS A CA 1
ATOM 809 C C . HIS A 1 105 ? -13.701 -7.365 -5.159 1.00 88.88 105 HIS A C 1
ATOM 811 O O . HIS A 1 105 ? -14.337 -6.858 -4.242 1.00 88.88 105 HIS A O 1
ATOM 817 N N . VAL A 1 106 ? -12.602 -8.097 -4.952 1.00 91.69 106 VAL A N 1
ATOM 818 C CA . VAL A 1 106 ? -12.045 -8.320 -3.613 1.00 91.69 106 VAL A CA 1
ATOM 819 C C . VAL A 1 106 ? -11.181 -7.139 -3.189 1.00 91.69 106 VAL A C 1
ATOM 821 O O . VAL A 1 106 ? -11.380 -6.607 -2.105 1.00 91.69 106 VAL A O 1
ATOM 824 N N . LEU A 1 107 ? -10.253 -6.691 -4.042 1.00 91.62 107 LEU A N 1
ATOM 825 C CA . LEU A 1 107 ? -9.298 -5.648 -3.645 1.00 91.62 107 LEU A CA 1
ATOM 826 C C . LEU A 1 107 ? -9.880 -4.227 -3.646 1.00 91.62 107 LEU A C 1
ATOM 828 O O . LEU A 1 107 ? -9.289 -3.350 -3.023 1.00 91.62 107 LEU A O 1
ATOM 832 N N . ASN A 1 108 ? -11.031 -3.994 -4.280 1.00 89.12 108 ASN A N 1
ATOM 833 C CA . ASN A 1 108 ? -11.774 -2.739 -4.120 1.00 89.12 108 ASN A CA 1
ATOM 834 C C . ASN A 1 108 ? -12.708 -2.757 -2.900 1.00 89.12 108 ASN A C 1
ATOM 836 O O . ASN A 1 108 ? -13.220 -1.713 -2.521 1.00 89.12 108 ASN A O 1
ATOM 840 N N . ASN A 1 109 ? -12.929 -3.911 -2.263 1.00 91.75 109 ASN A N 1
ATOM 841 C CA . ASN A 1 109 ? -13.772 -3.982 -1.076 1.00 91.75 109 ASN A CA 1
ATOM 842 C C . ASN A 1 109 ? -13.000 -3.488 0.160 1.00 91.75 109 ASN A C 1
ATOM 844 O O . ASN A 1 109 ? -11.995 -4.082 0.552 1.00 91.75 109 ASN A O 1
ATOM 848 N N . LEU A 1 110 ? -13.490 -2.432 0.813 1.00 91.19 110 LEU A N 1
ATOM 849 C CA . LEU A 1 110 ? -12.908 -1.913 2.054 1.00 91.19 110 LEU A CA 1
ATOM 850 C C . LEU A 1 110 ? -12.939 -2.935 3.197 1.00 91.19 110 LEU A C 1
ATOM 852 O O . LEU A 1 110 ? -11.957 -3.044 3.931 1.00 91.19 110 LEU A O 1
ATOM 856 N N . GLU A 1 111 ? -14.004 -3.732 3.322 1.00 93.38 111 GLU A N 1
ATOM 857 C CA . GLU A 1 111 ? -14.125 -4.751 4.375 1.00 93.38 111 GLU A CA 1
ATOM 858 C C . GLU A 1 111 ? -13.010 -5.795 4.289 1.00 93.38 111 GLU A C 1
ATOM 860 O O . GLU A 1 111 ? -12.529 -6.279 5.314 1.00 93.38 111 GLU A O 1
ATOM 865 N N . PHE A 1 112 ? -12.562 -6.115 3.069 1.00 94.94 112 PHE A N 1
ATOM 866 C CA . PHE A 1 112 ? -11.446 -7.029 2.861 1.00 94.94 112 PHE A CA 1
ATOM 867 C C . PHE A 1 112 ? -10.190 -6.491 3.548 1.00 94.94 112 PHE A C 1
ATOM 869 O O . PHE A 1 112 ? -9.616 -7.190 4.379 1.00 94.94 112 PHE A O 1
ATOM 876 N N . TRP A 1 113 ? -9.814 -5.239 3.284 1.00 94.69 113 TRP A N 1
ATOM 877 C CA . TRP A 1 113 ? -8.640 -4.616 3.898 1.00 94.69 113 TRP A CA 1
ATOM 878 C C . TRP A 1 113 ? -8.776 -4.490 5.414 1.00 94.69 113 TRP A C 1
ATOM 880 O O . TRP A 1 113 ? -7.839 -4.821 6.137 1.00 94.69 113 TRP A O 1
ATOM 890 N N . CYS A 1 114 ? -9.951 -4.087 5.901 1.00 92.50 114 CYS A N 1
ATOM 891 C CA . CYS A 1 114 ? -10.210 -3.936 7.335 1.00 92.50 114 CYS A CA 1
ATOM 892 C C . CYS A 1 114 ? -10.115 -5.269 8.093 1.00 92.50 114 CYS A C 1
ATOM 894 O O . CYS A 1 114 ? -9.739 -5.296 9.261 1.00 92.50 114 CYS A O 1
ATOM 896 N N . SER A 1 115 ? -10.422 -6.395 7.436 1.00 93.56 115 SER A N 1
ATOM 897 C CA . SER A 1 115 ? -10.460 -7.712 8.086 1.00 93.56 115 SER A CA 1
ATOM 898 C C . SER A 1 115 ? -9.107 -8.212 8.608 1.00 93.56 115 SER A C 1
ATOM 900 O O . SER A 1 115 ? -9.078 -9.135 9.423 1.00 93.56 115 SER A O 1
ATOM 902 N N . PHE A 1 116 ? -7.994 -7.632 8.147 1.00 91.31 116 PHE A N 1
ATOM 903 C CA . PHE A 1 116 ? -6.644 -8.048 8.541 1.00 91.31 116 PHE A CA 1
ATOM 904 C C . PHE A 1 116 ? -5.652 -6.895 8.752 1.00 91.31 116 PHE A C 1
ATOM 906 O O . PHE A 1 116 ? -4.547 -7.148 9.221 1.00 91.31 116 PHE A O 1
ATOM 913 N N . SER A 1 117 ? -5.994 -5.651 8.405 1.00 89.81 117 SER A N 1
ATOM 914 C CA . SER A 1 117 ? -5.108 -4.498 8.625 1.00 89.81 117 SER A CA 1
ATOM 915 C C . SER A 1 117 ? -5.198 -3.919 10.040 1.00 89.81 117 SER A C 1
ATOM 917 O O . SER A 1 117 ? -4.332 -3.141 10.439 1.00 89.81 117 SER A O 1
ATOM 919 N N . GLU A 1 118 ? -6.249 -4.302 10.774 1.00 88.56 118 GLU A N 1
ATOM 920 C CA . GLU A 1 118 ? -6.658 -3.747 12.071 1.00 88.56 118 GLU A CA 1
ATOM 921 C C . GLU A 1 118 ? -7.117 -2.284 12.030 1.00 88.56 118 GLU A C 1
ATOM 923 O O . GLU A 1 118 ? -7.460 -1.722 13.066 1.00 88.56 118 GLU A O 1
ATOM 928 N N . PHE A 1 119 ? -7.203 -1.689 10.839 1.00 88.62 119 PHE A N 1
ATOM 929 C CA . PHE A 1 119 ? -7.810 -0.381 10.636 1.00 88.62 119 PHE A CA 1
ATOM 930 C C . PHE A 1 119 ? -9.301 -0.506 10.323 1.00 88.62 119 PHE A C 1
ATOM 932 O O . PHE A 1 119 ? -9.756 -1.449 9.668 1.00 88.62 119 PHE A O 1
ATOM 939 N N . THR A 1 120 ? -10.060 0.484 10.769 1.00 90.62 120 THR A N 1
ATOM 940 C CA . THR A 1 120 ? -11.452 0.697 10.379 1.00 90.62 120 THR A CA 1
ATOM 941 C C . THR A 1 120 ? -11.551 1.158 8.925 1.00 90.62 120 THR A C 1
ATOM 943 O O . THR A 1 120 ? -10.588 1.647 8.332 1.00 90.62 120 THR A O 1
ATOM 946 N N . ALA A 1 121 ? -12.744 1.040 8.337 1.00 89.94 121 ALA A N 1
ATOM 947 C CA . ALA A 1 121 ? -12.980 1.506 6.971 1.00 89.94 121 ALA A CA 1
ATOM 948 C C . ALA A 1 121 ? -12.723 3.014 6.827 1.00 89.94 121 ALA A C 1
ATOM 950 O O . ALA A 1 121 ? -12.133 3.437 5.836 1.00 89.94 121 ALA A O 1
ATOM 951 N N . GLU A 1 122 ? -13.114 3.799 7.834 1.00 89.06 122 GLU A N 1
ATOM 952 C CA . GLU A 1 122 ? -12.890 5.246 7.881 1.00 89.06 122 GLU A CA 1
ATOM 953 C C . GLU A 1 122 ? -11.392 5.573 7.854 1.00 89.06 122 GLU A C 1
ATOM 955 O O . GLU A 1 122 ? -10.958 6.342 7.000 1.00 89.06 122 GLU A O 1
ATOM 960 N N . GLU A 1 123 ? -10.587 4.915 8.694 1.00 90.19 123 GLU A N 1
ATOM 961 C CA . GLU A 1 123 ? -9.129 5.098 8.715 1.00 90.19 123 GLU A CA 1
ATOM 962 C C . GLU A 1 123 ? -8.484 4.689 7.384 1.00 90.19 123 GLU A C 1
ATOM 964 O O . GLU A 1 123 ? -7.627 5.400 6.862 1.00 90.19 123 GLU A O 1
ATOM 969 N N . VAL A 1 124 ? -8.899 3.562 6.791 1.00 91.00 124 VAL A N 1
ATOM 970 C CA . VAL A 1 124 ? -8.366 3.119 5.491 1.00 91.00 124 VAL A CA 1
ATOM 971 C C . VAL A 1 124 ? -8.663 4.147 4.396 1.00 91.00 124 VAL A C 1
ATOM 973 O O . VAL A 1 124 ? -7.788 4.443 3.579 1.00 91.00 124 VAL A O 1
ATOM 976 N N . VAL A 1 125 ? -9.875 4.704 4.366 1.00 91.06 125 VAL A N 1
ATOM 977 C CA . VAL A 1 125 ? -10.258 5.741 3.398 1.00 91.06 125 VAL A CA 1
ATOM 978 C C . VAL A 1 125 ? -9.489 7.037 3.649 1.00 91.06 125 VAL A C 1
ATOM 980 O O . VAL A 1 125 ? -8.936 7.600 2.703 1.00 91.06 125 VAL A O 1
ATOM 983 N N . GLU A 1 126 ? -9.402 7.489 4.900 1.00 90.50 126 GLU A N 1
ATOM 984 C CA . GLU A 1 126 ? -8.683 8.709 5.277 1.00 90.50 126 GLU A CA 1
ATOM 985 C C . GLU A 1 126 ? -7.212 8.636 4.861 1.00 90.50 126 GLU A C 1
ATOM 987 O O . GLU A 1 126 ? -6.725 9.521 4.155 1.00 90.50 126 GLU A O 1
ATOM 992 N N . MET A 1 127 ? -6.526 7.540 5.196 1.00 90.62 127 MET A N 1
ATOM 993 C CA . MET A 1 127 ? -5.122 7.348 4.840 1.00 90.62 127 MET A CA 1
ATOM 994 C C . MET A 1 127 ? -4.924 7.273 3.316 1.00 90.62 127 MET A C 1
ATOM 996 O O . MET A 1 127 ? -4.031 7.926 2.770 1.00 90.62 127 MET A O 1
ATOM 1000 N N . LYS A 1 128 ? -5.789 6.561 2.578 1.00 91.31 128 LYS A N 1
ATOM 1001 C CA . LYS A 1 128 ? -5.729 6.546 1.103 1.00 91.31 128 LYS A CA 1
ATOM 1002 C C . LYS A 1 128 ? -5.869 7.950 0.515 1.00 91.31 128 LYS A C 1
ATOM 1004 O O . LYS A 1 128 ? -5.095 8.319 -0.371 1.00 91.31 128 LYS A O 1
ATOM 1009 N N . ASN A 1 129 ? -6.837 8.721 1.003 1.00 90.31 129 ASN A N 1
ATOM 1010 C CA . ASN A 1 129 ? -7.102 10.076 0.529 1.00 90.31 129 ASN A CA 1
ATOM 1011 C C . ASN A 1 129 ? -5.954 11.027 0.873 1.00 90.31 129 ASN A C 1
ATOM 1013 O O . ASN A 1 129 ? -5.553 11.829 0.028 1.00 90.31 129 ASN A O 1
ATOM 1017 N N . GLN A 1 130 ? -5.374 10.896 2.068 1.00 89.62 130 GLN A N 1
ATOM 1018 C CA . GLN A 1 130 ? -4.199 11.657 2.475 1.00 89.62 130 GLN A CA 1
ATOM 1019 C C . GLN A 1 130 ? -3.018 11.388 1.532 1.00 89.62 130 GLN A C 1
ATOM 1021 O O . GLN A 1 130 ? -2.456 12.333 0.976 1.00 89.62 130 GLN A O 1
ATOM 1026 N N . LEU A 1 131 ? -2.680 10.118 1.273 1.00 91.12 131 LEU A N 1
ATOM 1027 C CA . LEU A 1 131 ? -1.580 9.772 0.365 1.00 91.12 131 LEU A CA 1
ATOM 1028 C C . LEU A 1 131 ? -1.853 10.254 -1.067 1.00 91.12 131 LEU A C 1
ATOM 1030 O O . LEU A 1 131 ? -0.958 10.779 -1.732 1.00 91.12 131 LEU A O 1
ATOM 1034 N N . TYR A 1 132 ? -3.091 10.113 -1.545 1.00 90.50 132 TYR A N 1
ATOM 1035 C CA . TYR A 1 132 ? -3.495 10.610 -2.859 1.00 90.50 132 TYR A CA 1
ATOM 1036 C C . TYR A 1 132 ? -3.292 12.126 -2.984 1.00 90.50 132 TYR A C 1
ATOM 1038 O O . TYR A 1 132 ? -2.733 12.597 -3.980 1.00 90.50 132 TYR A O 1
ATOM 1046 N N . ALA A 1 133 ? -3.704 12.888 -1.968 1.00 87.94 133 ALA A N 1
ATOM 1047 C CA . ALA A 1 133 ? -3.561 14.338 -1.932 1.00 87.94 133 ALA A CA 1
ATOM 1048 C C . ALA A 1 133 ? -2.087 14.771 -1.872 1.00 87.94 133 ALA A C 1
ATOM 1050 O O . ALA A 1 133 ? -1.668 15.623 -2.659 1.00 87.94 133 ALA A O 1
ATOM 1051 N N . GLU A 1 134 ? -1.287 14.150 -1.001 1.00 88.38 134 GLU A N 1
ATOM 1052 C CA . GLU A 1 134 ? 0.149 14.429 -0.853 1.00 88.38 134 GLU A CA 1
ATOM 1053 C C . GLU A 1 134 ? 0.943 14.118 -2.130 1.00 88.38 134 GLU A C 1
ATOM 1055 O O . GLU A 1 134 ? 1.902 14.816 -2.464 1.00 88.38 134 GLU A O 1
ATOM 1060 N N . LEU A 1 135 ? 0.521 13.099 -2.884 1.00 89.00 135 LEU A N 1
ATOM 1061 C CA . LEU A 1 135 ? 1.117 12.740 -4.171 1.00 89.00 135 LEU A CA 1
ATOM 1062 C C . LEU A 1 135 ? 0.474 13.459 -5.365 1.00 89.00 135 LEU A C 1
ATOM 1064 O O . LEU A 1 135 ? 0.834 13.178 -6.512 1.00 89.00 135 LEU A O 1
ATOM 1068 N N . HIS A 1 136 ? -0.451 14.394 -5.128 1.00 86.44 136 HIS A N 1
ATOM 1069 C CA . HIS A 1 136 ? -1.184 15.128 -6.164 1.00 86.44 136 HIS A CA 1
ATOM 1070 C C . HIS A 1 136 ? -1.812 14.203 -7.225 1.00 86.44 136 HIS A C 1
ATOM 1072 O O . HIS A 1 136 ? -1.723 14.460 -8.428 1.00 86.44 136 HIS A O 1
ATOM 1078 N N . GLY A 1 137 ? -2.383 13.082 -6.780 1.00 83.06 137 GLY A N 1
ATOM 1079 C CA . GLY A 1 137 ? -3.022 12.070 -7.621 1.00 83.06 137 GLY A CA 1
ATOM 1080 C C . GLY A 1 137 ? -2.078 11.145 -8.395 1.00 83.06 137 GLY A C 1
ATOM 1081 O O . GLY A 1 137 ? -2.540 10.286 -9.146 1.00 83.06 137 GLY A O 1
ATOM 1082 N N . LYS A 1 138 ? -0.755 11.261 -8.212 1.00 86.00 138 LYS A N 1
ATOM 1083 C CA . LYS A 1 138 ? 0.259 10.436 -8.899 1.00 86.00 138 LYS A CA 1
ATOM 1084 C C . LYS A 1 138 ? 0.501 9.094 -8.203 1.00 86.00 138 LYS A C 1
ATOM 1086 O O . LYS A 1 138 ? 1.636 8.762 -7.847 1.00 86.00 138 LYS A O 1
ATOM 1091 N N . VAL A 1 139 ? -0.577 8.341 -7.999 1.00 85.12 139 VAL A N 1
ATOM 1092 C CA . VAL A 1 139 ? -0.577 7.035 -7.313 1.00 85.12 139 VAL A CA 1
ATOM 1093 C C . VAL A 1 139 ? -0.620 5.834 -8.269 1.00 85.12 139 VAL A C 1
ATOM 1095 O O . VAL A 1 139 ? -0.413 4.703 -7.842 1.00 85.12 139 VAL A O 1
ATOM 1098 N N . TRP A 1 140 ? -0.862 6.071 -9.561 1.00 84.00 140 TRP A N 1
ATOM 1099 C CA . TRP A 1 140 ? -1.074 5.035 -10.579 1.00 84.00 140 TRP A CA 1
ATOM 1100 C C . TRP A 1 140 ? 0.228 4.707 -11.320 1.00 84.00 140 TRP A C 1
ATOM 1102 O O . TRP A 1 140 ? 0.578 5.338 -12.317 1.00 84.00 140 TRP A O 1
ATOM 1112 N N . MET A 1 141 ? 0.982 3.737 -10.809 1.00 78.62 141 MET A N 1
ATOM 1113 C CA . MET A 1 141 ? 2.346 3.446 -11.258 1.00 78.62 141 MET A CA 1
ATOM 1114 C C . MET A 1 141 ? 2.386 2.694 -12.586 1.00 78.62 141 MET A C 1
ATOM 1116 O O . MET A 1 141 ? 3.180 3.018 -13.472 1.00 78.62 141 MET A O 1
ATOM 1120 N N . PHE A 1 142 ? 1.549 1.671 -12.738 1.00 69.31 142 PHE A N 1
ATOM 1121 C CA . PHE A 1 142 ? 1.574 0.828 -13.930 1.00 69.31 142 PHE A CA 1
ATOM 1122 C C . PHE A 1 142 ? 0.885 1.503 -15.109 1.00 69.31 142 PHE A C 1
ATOM 1124 O O . PHE A 1 142 ? 1.365 1.395 -16.230 1.00 69.31 142 PHE A O 1
ATOM 1131 N N . ALA A 1 143 ? -0.180 2.254 -14.867 1.00 64.75 143 ALA A N 1
ATOM 1132 C CA . ALA A 1 143 ? -0.858 3.107 -15.819 1.00 64.75 143 ALA A CA 1
ATOM 1133 C C . ALA A 1 143 ? 0.102 4.127 -16.425 1.00 64.75 143 ALA A C 1
ATOM 1135 O O . ALA A 1 143 ? 0.190 4.209 -17.645 1.00 64.75 143 ALA A O 1
ATOM 1136 N N . GLU A 1 144 ? 0.866 4.848 -15.599 1.00 66.06 144 GLU A N 1
ATOM 1137 C CA . GLU A 1 144 ? 1.869 5.812 -16.064 1.00 66.06 144 GLU A CA 1
ATOM 1138 C C . GLU A 1 144 ? 2.925 5.139 -16.957 1.00 66.06 144 GLU A C 1
ATOM 1140 O O . GLU A 1 144 ? 3.231 5.630 -18.047 1.00 66.06 144 GLU A O 1
ATOM 1145 N N . ILE A 1 145 ? 3.438 3.974 -16.543 1.00 66.00 145 ILE A N 1
ATOM 1146 C CA . ILE A 1 145 ? 4.394 3.190 -17.341 1.00 66.00 145 ILE A CA 1
ATOM 1147 C C . ILE A 1 145 ? 3.747 2.733 -18.658 1.00 66.00 145 ILE A C 1
ATOM 1149 O O . ILE A 1 145 ? 4.320 2.919 -19.730 1.00 66.00 145 ILE A O 1
ATOM 1153 N N . MET A 1 146 ? 2.527 2.199 -18.621 1.00 60.81 146 MET A N 1
ATOM 1154 C CA . MET A 1 146 ? 1.817 1.708 -19.805 1.00 60.81 146 MET A CA 1
ATOM 1155 C C . MET A 1 146 ? 1.410 2.827 -20.774 1.00 60.81 146 MET A C 1
ATOM 1157 O O . MET A 1 146 ? 1.414 2.613 -21.991 1.00 60.81 146 MET A O 1
ATOM 1161 N N . GLU A 1 147 ? 1.062 4.009 -20.263 1.00 60.12 147 GLU A N 1
ATOM 1162 C CA . GLU A 1 147 ? 0.785 5.212 -21.049 1.00 60.12 147 GLU A CA 1
ATOM 1163 C C . GLU A 1 147 ? 2.064 5.737 -21.704 1.00 60.12 147 GLU A C 1
ATOM 1165 O O . GLU A 1 147 ? 2.048 6.038 -22.900 1.00 60.12 147 GLU A O 1
ATOM 1170 N N . SER A 1 148 ? 3.185 5.744 -20.974 1.00 58.81 148 SER A N 1
ATOM 1171 C CA . SER A 1 148 ? 4.502 6.091 -21.524 1.00 58.81 148 SER A CA 1
ATOM 1172 C C . SER A 1 148 ? 4.964 5.116 -22.620 1.00 58.81 148 SER A C 1
ATOM 1174 O O . SER A 1 148 ? 5.634 5.518 -23.570 1.00 58.81 148 SER A O 1
ATOM 1176 N N . GLU A 1 149 ? 4.530 3.851 -22.546 1.00 60.69 149 GLU A N 1
ATOM 1177 C CA . GLU A 1 149 ? 4.824 2.806 -23.533 1.00 60.69 149 GLU A CA 1
ATOM 1178 C C . GLU A 1 149 ? 3.792 2.701 -24.677 1.00 60.69 149 GLU A C 1
ATOM 1180 O O . GLU A 1 149 ? 3.969 1.900 -25.597 1.00 60.69 149 GLU A O 1
ATOM 1185 N N . ASN A 1 150 ? 2.727 3.513 -24.668 1.00 52.84 150 ASN A N 1
ATOM 1186 C CA . ASN A 1 150 ? 1.723 3.611 -25.737 1.00 52.84 150 ASN A CA 1
ATOM 1187 C C . ASN A 1 150 ? 1.041 2.272 -26.130 1.00 52.84 150 ASN A C 1
ATOM 1189 O O . ASN A 1 150 ? 0.751 2.026 -27.306 1.00 52.84 150 ASN A O 1
ATOM 1193 N N . LYS A 1 151 ? 0.739 1.387 -25.164 1.00 49.25 151 LYS A N 1
ATOM 1194 C CA . LYS A 1 151 ? 0.115 0.072 -25.443 1.00 49.25 151 LYS A CA 1
ATOM 1195 C C . LYS A 1 151 ? -1.433 0.100 -25.371 1.00 49.25 151 LYS A C 1
ATOM 1197 O O . LYS A 1 151 ? -1.997 0.494 -24.351 1.00 49.25 151 LYS A O 1
ATOM 1202 N N . PRO A 1 152 ? -2.164 -0.374 -26.406 1.00 40.25 152 PRO A N 1
ATOM 1203 C CA . PRO A 1 152 ? -3.629 -0.263 -26.491 1.00 40.25 152 PRO A CA 1
ATOM 1204 C C . PRO A 1 152 ? -4.491 -1.082 -25.494 1.00 40.25 152 PRO A C 1
ATOM 1206 O O . PRO A 1 152 ? -5.588 -0.610 -25.193 1.00 40.25 152 PRO A O 1
ATOM 1209 N N . PRO A 1 153 ? -4.086 -2.247 -24.937 1.00 45.34 153 PRO A N 1
ATOM 1210 C CA . PRO A 1 153 ? -4.902 -2.967 -23.942 1.00 45.34 153 PRO A CA 1
ATOM 1211 C C . PRO A 1 153 ? -5.059 -2.208 -22.613 1.00 45.34 153 PRO A C 1
ATOM 1213 O O . PRO A 1 153 ? -6.082 -2.332 -21.945 1.00 45.34 153 PRO A O 1
ATOM 1216 N N . ALA A 1 154 ? -4.072 -1.375 -22.273 1.00 49.03 154 ALA A N 1
ATOM 1217 C CA . ALA A 1 154 ? -3.968 -0.644 -21.011 1.00 49.03 154 ALA A CA 1
ATOM 1218 C C . ALA A 1 154 ? -5.060 0.414 -20.819 1.00 49.03 154 ALA A C 1
ATOM 1220 O O . ALA A 1 154 ? -5.624 0.559 -19.738 1.00 49.03 154 ALA A O 1
ATOM 1221 N N . ARG A 1 155 ? -5.400 1.130 -21.900 1.00 49.31 155 ARG A N 1
ATOM 1222 C CA . ARG A 1 155 ? -6.347 2.256 -21.872 1.00 49.31 155 ARG A CA 1
ATOM 1223 C C . ARG A 1 155 ? -7.757 1.834 -21.454 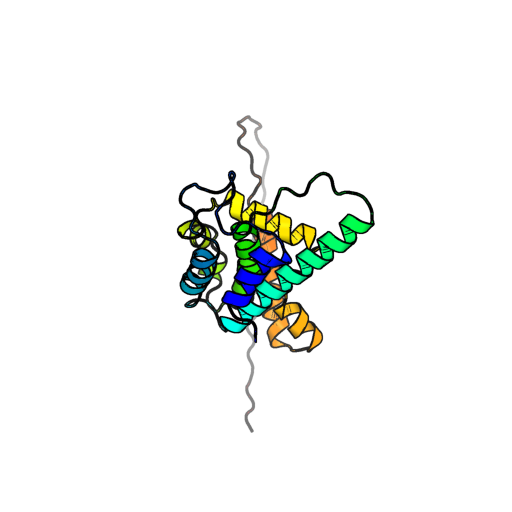1.00 49.31 155 ARG A C 1
ATOM 1225 O O . ARG A 1 155 ? -8.476 2.624 -20.855 1.00 49.31 155 ARG A O 1
ATOM 1232 N N . LYS A 1 156 ? -8.153 0.594 -21.764 1.00 51.41 156 LYS A N 1
ATOM 1233 C CA . LYS A 1 156 ? -9.466 0.056 -21.378 1.00 51.41 156 LYS A CA 1
ATOM 1234 C C . LYS A 1 156 ? -9.534 -0.298 -19.896 1.00 51.41 156 LYS A C 1
ATOM 1236 O O . LYS A 1 156 ? -10.552 -0.015 -19.283 1.00 51.41 156 LYS A O 1
ATOM 1241 N N . MET A 1 157 ? -8.464 -0.863 -19.328 1.00 51.59 157 MET A N 1
ATOM 1242 C CA . MET A 1 157 ? -8.379 -1.069 -17.880 1.00 51.59 157 MET A CA 1
ATOM 1243 C C . MET A 1 157 ? -8.440 0.280 -17.165 1.00 51.59 157 MET A C 1
ATOM 1245 O O . MET A 1 157 ? -9.323 0.475 -16.344 1.00 51.59 157 MET A O 1
ATOM 1249 N N . LEU A 1 158 ? -7.579 1.234 -17.531 1.00 50.09 158 LEU A N 1
ATOM 1250 C CA . LEU A 1 158 ? -7.529 2.582 -16.944 1.00 50.09 158 LEU A CA 1
ATOM 1251 C C . LEU A 1 158 ? -8.886 3.303 -16.910 1.00 50.09 158 LEU A C 1
ATOM 1253 O O . LEU A 1 158 ? -9.216 3.948 -15.920 1.00 50.09 158 LEU A O 1
ATOM 1257 N N . ALA A 1 159 ? -9.680 3.181 -17.976 1.00 57.25 159 ALA A N 1
ATOM 1258 C CA . ALA A 1 159 ? -11.012 3.779 -18.042 1.00 57.25 159 ALA A CA 1
ATOM 1259 C C . ALA A 1 159 ? -12.010 3.125 -17.068 1.00 57.25 159 ALA A C 1
ATOM 1261 O O . ALA A 1 159 ? -12.791 3.832 -16.442 1.00 57.25 159 ALA A O 1
ATOM 1262 N N . VAL A 1 160 ? -11.955 1.799 -16.908 1.00 58.53 160 VAL A N 1
ATOM 1263 C CA . VAL A 1 160 ? -12.770 1.070 -15.919 1.00 58.53 160 VAL A CA 1
ATOM 1264 C C . VAL A 1 160 ? -12.330 1.417 -14.493 1.00 58.53 160 VAL A C 1
ATOM 1266 O O . VAL A 1 160 ? -13.170 1.593 -13.619 1.00 58.53 160 VAL A O 1
ATOM 1269 N N . TRP A 1 161 ? -11.025 1.587 -14.264 1.00 53.34 161 TRP A N 1
ATOM 1270 C CA . TRP A 1 161 ? -10.478 1.983 -12.963 1.00 53.34 161 TRP A CA 1
ATOM 1271 C C . TRP A 1 161 ? -10.910 3.395 -12.54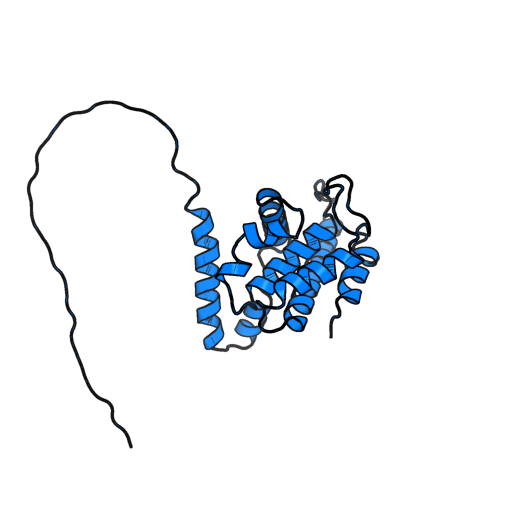5 1.00 53.34 161 TRP A C 1
ATOM 1273 O O . TRP A 1 161 ? -11.364 3.562 -11.418 1.00 53.34 161 TRP A O 1
ATOM 1283 N N . ARG A 1 162 ? -10.846 4.386 -13.451 1.00 56.56 162 ARG A N 1
ATOM 1284 C CA . ARG A 1 162 ? -11.306 5.762 -13.165 1.00 56.56 162 ARG A CA 1
ATOM 1285 C C . ARG A 1 162 ? -12.815 5.854 -12.939 1.00 56.56 162 ARG A C 1
ATOM 1287 O O . ARG A 1 162 ? -13.249 6.590 -12.064 1.00 56.56 162 ARG A O 1
ATOM 1294 N N . GLN A 1 163 ? -13.609 5.081 -13.680 1.00 56.34 163 GLN A N 1
ATOM 1295 C CA . GLN A 1 163 ? -15.061 5.054 -13.471 1.00 56.34 163 GLN A CA 1
ATOM 1296 C C . GLN A 1 163 ? -15.453 4.488 -12.104 1.00 56.34 163 GLN A C 1
ATOM 1298 O O . GLN A 1 163 ? -16.419 4.957 -11.517 1.00 56.34 163 GLN A O 1
ATOM 1303 N N . ASN A 1 164 ? -14.704 3.517 -11.576 1.00 50.72 164 ASN A N 1
ATOM 1304 C CA . ASN A 1 164 ? -15.009 2.944 -10.266 1.00 50.72 164 ASN A CA 1
ATOM 1305 C C . ASN A 1 164 ? -14.637 3.886 -9.109 1.00 50.72 164 ASN A C 1
ATOM 1307 O O . ASN A 1 164 ? -15.322 3.869 -8.097 1.00 50.72 164 ASN A O 1
ATOM 1311 N N . SER A 1 165 ? -13.604 4.727 -9.255 1.00 50.34 165 SER A N 1
ATOM 1312 C CA . SER A 1 165 ? -13.267 5.744 -8.245 1.00 50.34 165 SER A CA 1
ATOM 1313 C C . SER A 1 165 ? -14.238 6.928 -8.226 1.00 50.34 165 SER A C 1
ATOM 1315 O O . SER A 1 165 ? -14.442 7.519 -7.178 1.00 50.34 165 SER A O 1
ATOM 1317 N N . GLU A 1 166 ? -14.838 7.270 -9.370 1.00 45.44 166 GLU A N 1
ATOM 1318 C CA . GLU A 1 166 ? -15.825 8.359 -9.475 1.00 45.44 166 GLU A CA 1
ATOM 1319 C C . GLU A 1 166 ? -17.235 7.917 -9.032 1.00 45.44 166 GLU A C 1
ATOM 1321 O O . GLU A 1 166 ? -18.040 8.746 -8.623 1.00 45.44 166 GLU A O 1
ATOM 1326 N N . ALA A 1 167 ? -17.543 6.615 -9.075 1.00 45.09 167 ALA A N 1
ATOM 1327 C CA . ALA A 1 167 ? -18.839 6.078 -8.649 1.00 45.09 167 ALA A CA 1
ATOM 1328 C C . ALA A 1 167 ? -19.014 6.012 -7.117 1.00 45.09 167 ALA A C 1
ATOM 1330 O O . ALA A 1 167 ? -20.145 5.976 -6.641 1.00 45.09 167 ALA A O 1
ATOM 1331 N N . GLU A 1 168 ? -17.924 6.023 -6.343 1.00 45.66 168 GLU A N 1
ATOM 1332 C CA . GLU A 1 168 ? -17.974 6.060 -4.871 1.00 45.66 168 GLU A CA 1
ATOM 1333 C C . GLU A 1 168 ? -18.209 7.481 -4.310 1.00 45.66 168 GLU A C 1
ATOM 1335 O O . GLU A 1 168 ? -18.515 7.622 -3.129 1.00 45.66 168 GLU A O 1
ATOM 1340 N N . GLU A 1 169 ? -18.130 8.533 -5.138 1.00 45.72 169 GLU A N 1
ATOM 1341 C CA . GLU A 1 169 ? -18.435 9.917 -4.731 1.00 45.72 169 GLU A CA 1
ATOM 1342 C C . GLU A 1 169 ? -19.935 10.274 -4.844 1.00 45.72 169 GLU A C 1
ATOM 1344 O O . GLU A 1 169 ? -20.362 11.275 -4.268 1.00 45.72 169 GLU A O 1
ATOM 1349 N N . ASP A 1 170 ? -20.754 9.462 -5.531 1.00 36.94 170 ASP A N 1
ATOM 1350 C CA . ASP A 1 170 ? -22.148 9.811 -5.882 1.00 36.94 170 ASP A CA 1
ATOM 1351 C C . ASP A 1 170 ? -23.222 9.084 -5.034 1.00 36.94 170 ASP A C 1
ATOM 1353 O O . ASP A 1 170 ? -24.401 9.421 -5.103 1.00 36.94 170 ASP A O 1
ATOM 1357 N N . GLU A 1 171 ? -22.851 8.127 -4.169 1.00 37.00 171 GLU A N 1
ATOM 1358 C CA . GLU A 1 171 ? -23.800 7.448 -3.250 1.00 37.00 171 GLU A CA 1
ATOM 1359 C C . GLU A 1 171 ? -23.871 8.088 -1.845 1.00 37.00 171 GLU A C 1
ATOM 1361 O O . GLU A 1 171 ? -24.362 7.490 -0.886 1.00 37.00 171 GLU A O 1
ATOM 1366 N N . GLY A 1 172 ? -23.391 9.328 -1.713 1.00 43.72 172 GLY A N 1
ATOM 1367 C CA . GLY A 1 172 ? -23.188 10.002 -0.432 1.00 43.72 172 GLY A CA 1
ATOM 1368 C C . GLY A 1 172 ? -24.096 11.188 -0.113 1.00 43.72 172 GLY A C 1
ATOM 1369 O O . GLY A 1 172 ? -23.749 11.919 0.803 1.00 43.72 172 GLY A O 1
ATOM 1370 N N . VAL A 1 173 ? -25.211 11.441 -0.812 1.00 44.03 173 VAL A N 1
ATOM 1371 C CA . VAL A 1 173 ? -26.200 12.451 -0.372 1.00 44.03 173 VAL A CA 1
ATOM 1372 C C . VAL A 1 173 ? -27.609 12.089 -0.853 1.00 44.03 173 VAL A C 1
ATOM 1374 O O . VAL A 1 173 ? -27.996 12.490 -1.940 1.00 44.03 173 VAL A O 1
ATOM 1377 N N . GLU A 1 174 ? -28.422 11.431 -0.022 1.00 36.47 174 GLU A N 1
ATOM 1378 C CA . GLU A 1 174 ? -29.831 11.835 0.113 1.00 36.47 174 GLU A CA 1
ATOM 1379 C C . GLU A 1 174 ? -30.289 11.734 1.575 1.00 36.47 174 GLU A C 1
ATOM 1381 O O . GLU A 1 174 ? -30.046 10.774 2.305 1.00 36.47 174 GLU A O 1
ATOM 1386 N N . GLU A 1 175 ? -30.895 12.839 1.985 1.00 38.53 175 GLU A N 1
ATOM 1387 C CA . GLU A 1 175 ? -31.117 13.351 3.325 1.00 38.53 175 GLU A CA 1
ATOM 1388 C C . GLU A 1 175 ? -32.417 12.796 3.931 1.00 38.53 175 GLU A C 1
ATOM 1390 O O . GLU A 1 175 ? -33.440 12.647 3.260 1.00 38.53 175 GLU A O 1
ATOM 1395 N N . ALA A 1 176 ? -32.404 12.532 5.237 1.00 36.62 176 ALA A N 1
ATOM 1396 C CA . ALA A 1 176 ? -33.618 12.328 6.015 1.00 36.62 176 ALA A CA 1
ATOM 1397 C C . ALA A 1 176 ? -34.367 13.666 6.186 1.00 36.62 176 ALA A C 1
ATOM 1399 O O . ALA A 1 176 ? -33.805 14.610 6.734 1.00 36.62 176 ALA A O 1
ATOM 1400 N N . GLY A 1 177 ? -35.649 13.746 5.801 1.00 31.11 177 GLY A N 1
ATOM 1401 C CA . GLY A 1 177 ? -36.464 14.938 6.079 1.00 31.11 177 GLY A CA 1
ATOM 1402 C C . GLY A 1 177 ? -37.917 14.893 5.590 1.00 31.11 177 GLY A C 1
ATOM 1403 O O . GLY A 1 177 ? -38.194 14.961 4.401 1.00 31.11 177 GLY A O 1
ATOM 1404 N N . GLU A 1 178 ? -38.851 14.797 6.533 1.00 34.69 178 GLU A N 1
ATOM 1405 C CA . GLU A 1 178 ? -40.314 14.690 6.408 1.00 34.69 178 GLU A CA 1
ATOM 1406 C C . GLU A 1 178 ? -41.095 15.779 5.619 1.00 34.69 178 GLU A C 1
ATOM 1408 O O . GLU A 1 178 ? -40.870 16.974 5.752 1.00 34.69 178 GLU A O 1
ATOM 1413 N N . MET A 1 179 ? -42.153 15.299 4.936 1.00 34.12 179 MET A N 1
ATOM 1414 C CA . MET A 1 179 ? -43.551 15.795 4.820 1.00 34.12 179 MET A CA 1
ATOM 1415 C C . MET A 1 179 ? -43.885 17.267 4.455 1.00 34.12 179 MET A C 1
ATOM 1417 O O . MET A 1 179 ? -43.685 18.179 5.246 1.00 34.12 179 MET A O 1
ATOM 1421 N N . SER A 1 180 ? -44.696 17.466 3.391 1.00 35.56 180 SER A N 1
ATOM 1422 C CA . SER A 1 180 ? -46.141 17.838 3.477 1.00 35.56 180 SER A CA 1
ATOM 1423 C C . SER A 1 180 ? -46.732 18.462 2.180 1.00 35.56 180 SER A C 1
ATOM 1425 O O . SER A 1 180 ? -46.262 19.481 1.694 1.00 35.56 180 SER A O 1
ATOM 1427 N N . ARG A 1 181 ? -47.838 17.853 1.703 1.00 38.62 181 ARG A N 1
ATOM 1428 C CA . ARG A 1 181 ? -49.027 18.370 0.956 1.00 38.62 181 ARG A CA 1
ATOM 1429 C C . ARG A 1 181 ? -48.899 19.305 -0.272 1.00 38.62 181 ARG A C 1
ATOM 1431 O O . ARG A 1 181 ? -48.532 20.463 -0.146 1.00 38.62 181 ARG A O 1
ATOM 1438 N N . GLY A 1 182 ? -49.535 18.897 -1.390 1.00 31.81 182 GLY A N 1
ATOM 1439 C CA . GLY A 1 182 ? -49.968 19.841 -2.444 1.00 31.81 182 GLY A CA 1
ATOM 1440 C C . GLY A 1 182 ? -50.554 19.278 -3.758 1.00 31.81 182 GLY A C 1
ATOM 1441 O O . GLY A 1 182 ? -49.927 19.383 -4.796 1.00 31.81 182 GLY A O 1
ATOM 1442 N N . ARG A 1 183 ? -51.754 18.691 -3.686 1.00 36.59 183 ARG A N 1
ATOM 1443 C CA . ARG A 1 183 ? -52.849 18.529 -4.684 1.00 36.59 183 ARG A CA 1
ATOM 1444 C C . ARG A 1 183 ? -52.701 19.004 -6.166 1.00 36.59 183 ARG A C 1
ATOM 1446 O O . ARG A 1 183 ? -52.521 20.185 -6.423 1.00 36.59 183 ARG A O 1
ATOM 1453 N N . ASP A 1 184 ? -53.013 18.062 -7.075 1.00 36.12 184 ASP A N 1
ATOM 1454 C CA . ASP A 1 184 ? -53.643 18.108 -8.423 1.00 36.12 184 ASP A CA 1
ATOM 1455 C C . ASP A 1 184 ? -53.205 19.120 -9.511 1.00 36.12 184 ASP A C 1
ATOM 1457 O O . ASP A 1 184 ? -53.425 20.320 -9.392 1.00 36.12 184 ASP A O 1
ATOM 1461 N N . THR A 1 185 ? -52.809 18.612 -10.694 1.00 36.16 185 THR A N 1
ATOM 1462 C CA . THR A 1 185 ? -53.592 18.737 -11.955 1.00 36.16 185 THR A CA 1
ATOM 1463 C C . THR A 1 185 ? -52.972 17.979 -13.154 1.00 36.16 185 THR A C 1
ATOM 1465 O O . THR A 1 185 ? -51.825 18.174 -13.529 1.00 36.16 185 THR A O 1
ATOM 1468 N N . LEU A 1 186 ? -53.813 17.137 -13.773 1.00 34.41 186 LEU A N 1
ATOM 1469 C CA . LEU A 1 186 ? -54.012 16.908 -15.220 1.00 34.41 186 LEU A CA 1
ATOM 1470 C C . LEU A 1 186 ? -52.852 16.411 -16.128 1.00 34.41 186 LEU A C 1
ATOM 1472 O O . LEU A 1 186 ? -51.968 17.140 -16.559 1.00 34.41 186 LEU A O 1
ATOM 1476 N N . ARG A 1 187 ? -53.003 15.147 -16.558 1.00 38.94 187 ARG A N 1
ATOM 1477 C CA . ARG A 1 187 ? -52.386 14.481 -17.733 1.00 38.94 187 ARG A CA 1
ATOM 1478 C C . ARG A 1 187 ? -52.925 15.083 -19.060 1.00 38.94 187 ARG A C 1
ATOM 1480 O O . ARG A 1 187 ? -54.032 15.623 -19.016 1.00 38.94 187 ARG A O 1
ATOM 1487 N N . PRO A 1 188 ? -52.285 14.899 -20.249 1.00 45.31 188 PRO A N 1
ATOM 1488 C CA . PRO A 1 188 ? -52.314 13.583 -20.922 1.00 45.31 188 PRO A CA 1
ATOM 1489 C C . PRO A 1 188 ? -51.114 13.185 -21.841 1.00 45.31 188 PRO A C 1
ATOM 1491 O O . PRO A 1 188 ? -50.592 13.969 -22.617 1.00 45.31 188 PRO A O 1
ATOM 1494 N N . SER A 1 189 ? -50.771 11.886 -21.784 1.00 37.09 189 SER A N 1
ATOM 1495 C CA . SER A 1 189 ? -50.357 10.925 -22.848 1.00 37.09 189 SER A CA 1
ATOM 1496 C C . SER A 1 189 ? -49.488 11.313 -24.071 1.00 37.09 189 SER A C 1
ATOM 1498 O O . SER A 1 189 ? -49.936 12.100 -24.900 1.00 37.09 189 SER A O 1
ATOM 1500 N N . ARG A 1 190 ? -48.432 10.512 -24.355 1.00 40.41 190 ARG A N 1
ATOM 1501 C CA . ARG A 1 190 ? -48.337 9.516 -25.475 1.00 40.41 1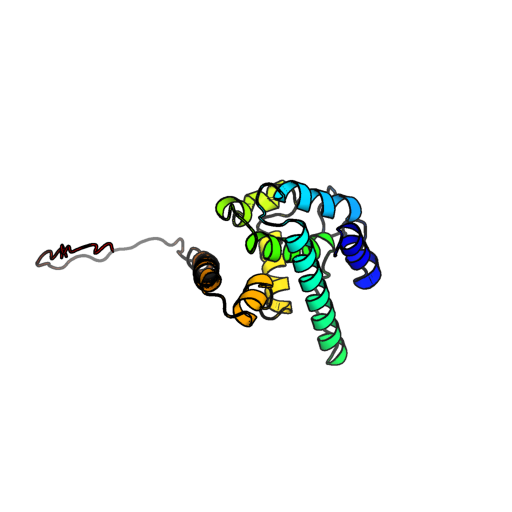90 ARG A CA 1
ATOM 1502 C C . ARG A 1 190 ? -46.990 8.719 -25.485 1.00 40.41 190 ARG A C 1
ATOM 1504 O O . ARG A 1 190 ? -46.115 9.066 -24.702 1.00 40.41 190 ARG A O 1
ATOM 1511 N N . PRO A 1 191 ? -46.860 7.600 -26.250 1.00 43.38 191 PRO A N 1
ATOM 1512 C CA . PRO A 1 191 ? -46.051 6.420 -25.883 1.00 43.38 191 PRO A CA 1
ATOM 1513 C C . PRO A 1 191 ? -44.791 6.122 -26.740 1.00 43.38 191 PRO A C 1
ATOM 1515 O O . PRO A 1 191 ? -44.646 6.639 -27.839 1.00 43.38 191 PRO A O 1
ATOM 1518 N N . LYS A 1 192 ? -43.964 5.195 -26.210 1.00 44.50 192 LYS A N 1
ATOM 1519 C CA . LYS A 1 192 ? -43.016 4.220 -26.819 1.00 44.50 192 LYS A CA 1
ATOM 1520 C C . LYS A 1 192 ? -42.402 4.514 -28.199 1.00 44.50 192 LYS A C 1
ATOM 1522 O O . LYS A 1 192 ? -43.107 4.457 -29.199 1.00 44.50 192 LYS A O 1
ATOM 1527 N N . VAL A 1 193 ? -41.065 4.470 -28.263 1.00 37.84 193 VAL A N 1
ATOM 1528 C CA . VAL A 1 193 ? -40.343 3.874 -29.403 1.00 37.84 193 VAL A CA 1
ATOM 1529 C C . VAL A 1 193 ? -39.154 3.053 -28.892 1.00 37.84 193 VAL A C 1
ATOM 1531 O O . VAL A 1 193 ? -38.218 3.586 -28.307 1.00 37.84 193 VAL A O 1
ATOM 1534 N N . ALA A 1 194 ? -39.219 1.739 -29.106 1.00 42.66 194 ALA A N 1
ATOM 1535 C CA . ALA A 1 194 ? -38.074 0.842 -29.073 1.00 42.66 194 ALA A CA 1
ATOM 1536 C C . ALA A 1 194 ? -37.473 0.816 -30.482 1.00 42.66 194 ALA A C 1
ATOM 1538 O O . ALA A 1 194 ? -38.207 0.580 -31.443 1.00 42.66 194 ALA A O 1
ATOM 1539 N N . HIS A 1 195 ? -36.164 1.024 -30.610 1.00 39.66 195 HIS A N 1
ATOM 1540 C CA . HIS A 1 195 ? -35.459 0.788 -31.865 1.00 39.66 195 HIS A CA 1
ATOM 1541 C C . HIS A 1 195 ? -34.568 -0.446 -31.747 1.00 39.66 195 HIS A C 1
ATOM 1543 O O . HIS A 1 195 ? -33.510 -0.437 -31.127 1.00 39.66 195 HIS A O 1
ATOM 1549 N N . PHE A 1 196 ? -35.053 -1.509 -32.386 1.00 39.72 196 PHE A N 1
ATOM 1550 C CA . PHE A 1 196 ? -34.254 -2.558 -32.996 1.00 39.72 196 PHE A CA 1
ATOM 1551 C C . PHE A 1 196 ? -33.279 -1.945 -34.010 1.00 39.72 196 PHE A C 1
ATOM 1553 O O . PHE A 1 196 ? -33.710 -1.189 -34.879 1.00 39.72 196 PHE A O 1
ATOM 1560 N N . PHE A 1 197 ? -32.018 -2.378 -33.989 1.00 41.66 197 PHE A N 1
ATOM 1561 C CA . PHE A 1 197 ? -31.209 -2.466 -35.203 1.00 41.66 197 PHE A CA 1
ATOM 1562 C C . PHE A 1 197 ? -30.603 -3.864 -35.310 1.00 41.66 197 PHE A C 1
ATOM 1564 O O . PHE A 1 197 ? -29.621 -4.220 -34.666 1.00 41.66 197 PHE A O 1
ATOM 1571 N N . SER A 1 198 ? -31.265 -4.663 -36.138 1.00 38.91 198 SER A N 1
ATOM 1572 C CA . SER A 1 198 ? -30.751 -5.851 -36.805 1.00 38.91 198 SER A CA 1
ATOM 1573 C C . SER A 1 198 ? -29.912 -5.454 -38.024 1.00 38.91 198 SER A C 1
ATOM 1575 O O . SER A 1 198 ? -30.320 -4.572 -38.779 1.00 38.91 198 SER A O 1
ATOM 1577 N N . GLY A 1 199 ? -28.814 -6.172 -38.271 1.00 37.88 199 GLY A N 1
ATOM 1578 C CA . GLY A 1 199 ? -28.019 -6.106 -39.507 1.00 37.88 199 GLY A CA 1
ATOM 1579 C C . GLY A 1 199 ? -26.574 -6.545 -39.240 1.00 37.88 199 GLY A C 1
ATOM 1580 O O . GLY A 1 199 ? -25.744 -5.716 -38.909 1.00 37.88 199 GLY A O 1
ATOM 1581 N N . LEU A 1 200 ? -26.234 -7.837 -39.143 1.00 45.28 200 LEU A N 1
ATOM 1582 C CA . LEU A 1 200 ? -25.999 -8.763 -40.267 1.00 45.28 200 LEU A CA 1
ATOM 1583 C C . LEU A 1 200 ? -25.202 -8.112 -41.417 1.00 45.28 200 LEU A C 1
ATOM 1585 O O . LEU A 1 200 ? -25.791 -7.441 -42.253 1.00 45.28 200 LEU A O 1
ATOM 1589 N N . PHE A 1 201 ? -23.888 -8.372 -41.517 1.00 40.56 201 PHE A N 1
ATOM 1590 C CA . PHE A 1 201 ? -23.376 -9.401 -42.437 1.00 40.56 201 PHE A CA 1
ATOM 1591 C C . PHE A 1 201 ? -21.835 -9.562 -42.475 1.00 40.56 201 PHE A C 1
ATOM 1593 O O . PHE A 1 201 ? -21.089 -8.614 -42.676 1.00 40.56 201 PHE A O 1
ATOM 1600 N N . ARG A 1 202 ? -21.456 -10.853 -42.458 1.00 44.78 202 ARG A N 1
ATOM 1601 C CA . ARG A 1 202 ? -20.415 -11.568 -43.235 1.00 44.78 202 ARG A CA 1
ATOM 1602 C C . ARG A 1 202 ? -18.921 -11.408 -42.914 1.00 44.78 202 ARG A C 1
ATOM 1604 O O . ARG A 1 202 ? -18.236 -10.504 -43.376 1.00 44.78 202 ARG A O 1
ATOM 1611 N N . LEU A 1 203 ? -18.423 -12.500 -42.322 1.00 41.12 203 LEU A N 1
ATOM 1612 C CA . LEU A 1 203 ? -17.147 -13.158 -42.614 1.00 41.12 203 LEU A CA 1
ATOM 1613 C C . LEU A 1 203 ? -16.733 -13.063 -44.094 1.00 41.12 203 LEU A C 1
ATOM 1615 O O . LEU A 1 203 ? -17.530 -13.360 -44.991 1.00 41.12 203 LEU A O 1
ATOM 1619 N N . ARG A 1 204 ? -15.429 -12.885 -44.320 1.00 44.75 204 ARG A N 1
ATOM 1620 C CA . ARG A 1 204 ? -14.740 -13.511 -45.451 1.00 44.75 204 ARG A CA 1
ATOM 1621 C C . ARG A 1 204 ? -13.381 -14.040 -45.001 1.00 44.75 204 ARG A C 1
ATOM 1623 O O . ARG A 1 204 ? -12.477 -13.276 -44.698 1.00 44.75 204 ARG A O 1
ATOM 1630 N N . VAL A 1 205 ? -13.296 -15.365 -44.962 1.00 44.44 205 VAL A N 1
ATOM 1631 C CA . VAL A 1 205 ? -12.062 -16.148 -44.887 1.00 44.44 205 VAL A CA 1
ATOM 1632 C C . VAL A 1 205 ? -11.402 -16.128 -46.264 1.00 44.44 205 VAL A C 1
ATOM 1634 O O . VAL A 1 205 ? -12.086 -16.345 -47.271 1.00 44.44 205 VAL A O 1
ATOM 1637 N N . ARG A 1 206 ? -10.091 -15.902 -46.297 1.00 51.50 206 ARG A N 1
ATOM 1638 C CA . ARG A 1 206 ? -9.151 -16.580 -47.191 1.00 51.50 206 ARG A CA 1
ATOM 1639 C C . ARG A 1 206 ? -7.789 -16.626 -46.525 1.00 51.50 206 ARG A C 1
ATOM 1641 O O . ARG A 1 206 ? -7.414 -15.587 -45.945 1.00 51.50 206 ARG A O 1
#

pLDDT: mean 71.17, std 21.52, range [31.11, 96.25]

Radius of gyration: 23.5 Å; chains: 1; bounding box: 69×43×68 Å